Protein AF-A0A535FIW9-F1 (afdb_monomer)

Sequence (193 aa):
MNSTARFVIKSVAWIGVFMLIIVVFHIGGSTIALHVGQFSPLCGAFIGGFLALISAILPAQRKEATEPWLRNERLAWALIGFGVIMWGFGDCIWRYYMSIGQSPFPSLADIGYFSFPLLVFAGLLLQPPSGAGRKRLLILLDSLISMGSILAIAWYLLLGSLAQAPGEANLAKFLGLYYPITDTALLSCVMFL

Nearest PDB structures (foldseek):
  6bwm-assembly1_A  TM=3.534E-01  e=3.089E+00  Oryctolagus cuniculus
  4xto-assembly1_B  TM=2.925E-01  e=2.118E+00  Dokdonia eikasta
  6sii-assembly1_A-2  TM=2.172E-01  e=2.946E+00  Trypanosoma brucei
  4q25-assembly1_B  TM=3.335E-01  e=9.141E+00  Pseudomonas aeruginosa PAO1
  6rf0-assembly1_A  TM=2.708E-01  e=6.570E+00  Dokdonia eikasta

Solvent-accessible surface area (backbone atoms only — not comparable to full-atom values): 10102 Å² total; per-residue (Å²): 135,58,72,66,59,58,50,53,54,52,51,54,50,51,52,51,53,51,53,49,50,27,43,74,70,32,54,85,38,66,69,50,16,48,51,50,60,65,48,47,61,48,53,47,21,46,56,52,11,50,52,29,35,48,65,32,48,58,63,63,76,67,71,60,86,73,54,73,67,60,53,36,37,26,50,11,34,33,30,31,10,50,10,36,37,32,32,31,52,11,50,55,46,46,49,52,37,50,75,75,75,40,82,70,79,72,48,81,24,50,58,16,55,59,44,18,56,59,26,34,51,55,9,61,69,40,41,75,75,95,59,64,69,69,59,55,51,52,34,50,48,53,23,49,53,52,24,52,53,54,47,54,52,44,34,76,76,50,46,52,61,55,68,66,48,84,90,66,58,71,66,38,42,51,53,66,50,45,53,64,51,46,50,42,43,48,53,27,44,71,75,58,111

Radius of gyration: 19.43 Å; Cα contacts (8 Å, |Δi|>4): 172; chains: 1; bounding box: 57×37×51 Å

Foldseek 3Di:
DDPVVVVVVVVVVVVVVVLVCCLVVVVPHPVVNVVSVLCVLLVCLLVQLVVLLCVLVVVVVVPDPDDPLNPLLSQLSNLQSVLSVLLSVLSVQCVVCVVVVHRDPPDPSVRSVVSNLVSNVSSLVSHDDPDDVVLVVVLLVQLVVQLVVVLVVCCVPPLVCLCPPPPDDPNNNVSVSVNSSSVSSSVSSVVRD

Structure (mmCIF, N/CA/C/O backbone):
data_AF-A0A535FIW9-F1
#
_entry.id   AF-A0A535FIW9-F1
#
loop_
_atom_site.group_PDB
_atom_site.id
_atom_site.type_symbol
_atom_site.label_atom_id
_atom_site.label_alt_id
_atom_site.label_comp_id
_atom_site.label_asym_id
_atom_site.label_entity_id
_atom_site.label_seq_id
_atom_site.pdbx_PDB_ins_code
_atom_site.Cartn_x
_atom_site.Cartn_y
_atom_site.Cartn_z
_atom_site.occupancy
_atom_site.B_iso_or_equiv
_atom_site.auth_seq_id
_atom_site.auth_comp_id
_atom_site.auth_asym_id
_atom_site.auth_atom_id
_atom_site.pdbx_PDB_model_num
ATOM 1 N N . MET A 1 1 ? -26.234 5.172 8.831 1.00 58.03 1 MET A N 1
ATOM 2 C CA . MET A 1 1 ? -25.432 5.418 7.608 1.00 58.03 1 MET A CA 1
ATOM 3 C C . MET A 1 1 ? -26.315 6.086 6.558 1.00 58.03 1 MET A C 1
ATOM 5 O O . MET A 1 1 ? -27.348 5.518 6.211 1.00 58.03 1 MET A O 1
ATOM 9 N N . ASN A 1 2 ? -25.966 7.296 6.112 1.00 74.94 2 ASN A N 1
ATOM 10 C CA . ASN A 1 2 ? -26.814 8.099 5.218 1.00 74.94 2 ASN A CA 1
ATOM 11 C C . ASN A 1 2 ? -26.902 7.475 3.811 1.00 74.94 2 ASN A C 1
ATOM 13 O O . ASN A 1 2 ? -25.969 6.806 3.366 1.00 74.94 2 ASN A O 1
ATOM 17 N N . SER A 1 3 ? -28.020 7.694 3.106 1.00 78.62 3 SER A N 1
ATOM 18 C CA . SER A 1 3 ? -28.264 7.160 1.749 1.00 78.62 3 SER A CA 1
ATOM 19 C C . SER A 1 3 ? -27.145 7.524 0.760 1.00 78.62 3 SER A C 1
ATOM 21 O O . SER A 1 3 ? -26.684 6.684 -0.010 1.00 78.62 3 SER A O 1
ATOM 23 N N . THR A 1 4 ? -26.623 8.745 0.881 1.00 78.38 4 THR A N 1
ATOM 24 C CA . THR A 1 4 ? -25.513 9.282 0.086 1.00 78.38 4 THR A CA 1
ATOM 25 C C . THR A 1 4 ? -24.208 8.507 0.273 1.00 78.38 4 THR A C 1
ATOM 27 O O . THR A 1 4 ? -23.563 8.161 -0.709 1.00 78.38 4 THR A O 1
ATOM 30 N N . ALA A 1 5 ? -23.842 8.147 1.507 1.00 74.31 5 ALA A N 1
ATOM 31 C CA . ALA A 1 5 ? -22.615 7.394 1.780 1.00 74.31 5 ALA A CA 1
ATOM 32 C C . ALA A 1 5 ? -22.657 5.983 1.169 1.00 74.31 5 ALA A C 1
ATOM 34 O O . ALA A 1 5 ? -21.686 5.530 0.568 1.00 74.31 5 ALA A O 1
ATOM 35 N N . ARG A 1 6 ? -23.808 5.300 1.259 1.00 79.06 6 ARG A N 1
ATOM 36 C CA . ARG A 1 6 ? -23.999 3.985 0.622 1.00 79.06 6 ARG A CA 1
ATOM 37 C C . ARG A 1 6 ? -23.914 4.060 -0.896 1.00 79.06 6 ARG A C 1
ATOM 39 O O . ARG A 1 6 ? -23.371 3.148 -1.508 1.00 79.06 6 ARG A O 1
ATOM 46 N N . PHE A 1 7 ? -24.460 5.120 -1.485 1.00 83.75 7 PHE A N 1
ATOM 47 C CA . PHE A 1 7 ? -24.373 5.347 -2.921 1.00 83.75 7 PHE A CA 1
ATOM 48 C C . PHE A 1 7 ? -22.918 5.537 -3.362 1.00 83.75 7 PHE A C 1
ATOM 50 O O . PHE A 1 7 ? -22.465 4.820 -4.245 1.00 83.75 7 PHE A O 1
ATOM 57 N N . VAL A 1 8 ? -22.161 6.408 -2.683 1.00 81.88 8 VAL A N 1
ATOM 58 C CA . VAL A 1 8 ? -20.740 6.653 -2.987 1.00 81.88 8 VAL A CA 1
ATOM 59 C C . VAL A 1 8 ? -19.921 5.363 -2.914 1.00 81.88 8 VAL A C 1
ATOM 61 O O . VAL A 1 8 ? -19.216 5.042 -3.865 1.00 81.88 8 VAL A O 1
ATOM 64 N N . ILE A 1 9 ? -20.061 4.584 -1.835 1.00 81.38 9 ILE A N 1
ATOM 65 C CA . ILE A 1 9 ? -19.319 3.324 -1.664 1.00 81.38 9 ILE A CA 1
ATOM 66 C C . ILE A 1 9 ? -19.641 2.337 -2.792 1.00 81.38 9 ILE A C 1
ATOM 68 O O . ILE A 1 9 ? -18.733 1.757 -3.382 1.00 81.38 9 ILE A O 1
ATOM 72 N N . LYS A 1 10 ? -20.928 2.163 -3.124 1.00 84.50 10 LYS A N 1
ATOM 73 C CA . LYS A 1 10 ? -21.343 1.265 -4.209 1.00 84.50 10 LYS A CA 1
ATOM 74 C C . LYS A 1 10 ? -20.798 1.720 -5.559 1.00 84.50 10 LYS A C 1
ATOM 76 O O . LYS A 1 10 ? -20.330 0.883 -6.320 1.00 84.50 10 LYS A O 1
ATOM 81 N N . SER A 1 11 ? -20.832 3.018 -5.845 1.00 84.75 11 SER A N 1
ATOM 82 C CA . SER A 1 11 ? -20.306 3.568 -7.095 1.00 84.75 11 SER A CA 1
ATOM 83 C C . SER A 1 11 ? -18.799 3.348 -7.219 1.00 84.75 11 SER A C 1
ATOM 85 O O . SER A 1 11 ? -18.348 2.867 -8.253 1.00 84.75 11 SER A O 1
ATOM 87 N N . VAL A 1 12 ? -18.025 3.612 -6.159 1.00 83.81 12 VAL A N 1
ATOM 88 C CA . VAL A 1 12 ? -16.572 3.356 -6.145 1.00 83.81 12 VAL A CA 1
ATOM 89 C C . VAL A 1 12 ? -16.274 1.869 -6.357 1.00 83.81 12 VAL A C 1
ATOM 91 O O . VAL A 1 12 ? -15.419 1.529 -7.172 1.00 83.81 12 VAL A O 1
ATOM 94 N N . ALA A 1 13 ? -17.015 0.979 -5.691 1.00 84.62 13 ALA A N 1
ATOM 95 C CA . ALA A 1 13 ? -16.854 -0.463 -5.863 1.00 84.62 13 ALA A CA 1
ATOM 96 C C . ALA A 1 13 ? -17.148 -0.913 -7.306 1.00 84.62 13 ALA A C 1
ATOM 98 O O . ALA A 1 13 ? -16.361 -1.654 -7.890 1.00 84.62 13 ALA A O 1
ATOM 99 N N . TRP A 1 14 ? -18.238 -0.428 -7.910 1.00 88.12 14 TRP A N 1
ATOM 100 C CA . TRP A 1 14 ? -18.580 -0.743 -9.300 1.00 88.12 14 TRP A CA 1
ATOM 101 C C . TRP A 1 14 ? -17.545 -0.228 -10.299 1.00 88.12 14 TRP A C 1
ATOM 103 O O . TRP A 1 14 ? -17.212 -0.944 -11.241 1.00 88.12 14 TRP A O 1
ATOM 113 N N . ILE A 1 15 ? -16.998 0.972 -10.079 1.00 87.50 15 ILE A N 1
ATOM 114 C CA . ILE A 1 15 ? -15.908 1.515 -10.902 1.00 87.50 15 ILE A CA 1
ATOM 115 C C . ILE A 1 15 ? -14.676 0.608 -10.814 1.00 87.50 15 ILE A C 1
ATOM 117 O O . ILE A 1 15 ? -14.107 0.262 -11.846 1.00 87.50 15 ILE A O 1
ATOM 121 N N . GLY A 1 16 ? -14.304 0.165 -9.609 1.00 83.38 16 GLY A N 1
ATOM 122 C CA . GLY A 1 16 ? -13.182 -0.756 -9.413 1.00 83.38 16 GLY A CA 1
ATOM 123 C C . GLY A 1 16 ? -13.380 -2.098 -10.124 1.00 83.38 16 GLY A C 1
ATOM 124 O O . GLY A 1 16 ? -12.483 -2.563 -10.824 1.00 83.38 16 GLY A O 1
ATOM 125 N N . VAL A 1 17 ? -14.574 -2.692 -10.020 1.00 86.88 17 VAL A N 1
ATOM 126 C CA . VAL A 1 17 ? -14.920 -3.936 -10.735 1.00 86.88 17 VAL A CA 1
ATOM 127 C C . VAL A 1 17 ? -14.841 -3.739 -12.248 1.00 86.88 17 VAL A C 1
ATOM 129 O O . VAL A 1 17 ? -14.277 -4.574 -12.950 1.00 86.88 17 VAL A O 1
ATOM 132 N N . PHE A 1 18 ? -15.361 -2.626 -12.761 1.00 87.56 18 PHE A N 1
ATOM 133 C CA . PHE A 1 18 ? -15.317 -2.317 -14.186 1.00 87.56 18 PHE A CA 1
ATOM 134 C C . PHE A 1 18 ? -13.881 -2.134 -14.700 1.00 87.56 18 PHE A C 1
ATOM 136 O O . PHE A 1 18 ? -13.524 -2.692 -15.737 1.00 87.56 18 PHE A O 1
ATOM 143 N N . MET A 1 19 ? -13.032 -1.426 -13.950 1.00 85.75 19 MET A N 1
ATOM 144 C CA . MET A 1 19 ? -11.604 -1.296 -14.261 1.00 85.75 19 MET A CA 1
ATOM 145 C C . MET A 1 19 ? -10.904 -2.657 -14.282 1.00 85.75 19 MET A C 1
ATOM 147 O O . MET A 1 19 ? -10.139 -2.938 -15.202 1.00 85.75 19 MET A O 1
ATOM 151 N N . LEU A 1 20 ? -11.209 -3.530 -13.319 1.00 85.75 20 LEU A N 1
ATOM 152 C CA . LEU A 1 20 ? -10.651 -4.879 -13.263 1.00 85.75 20 LEU A CA 1
ATOM 153 C C . LEU A 1 20 ? -11.072 -5.719 -14.477 1.00 85.75 20 LEU A C 1
ATOM 155 O O . LEU A 1 20 ? -10.238 -6.399 -15.067 1.00 85.75 20 LEU A O 1
ATOM 159 N N . ILE A 1 21 ? -12.333 -5.618 -14.907 1.00 87.81 21 ILE A N 1
ATOM 160 C CA . ILE A 1 21 ? -12.831 -6.276 -16.124 1.00 87.81 21 ILE A CA 1
ATOM 161 C C . ILE A 1 21 ? -12.074 -5.776 -17.364 1.00 87.81 21 ILE A C 1
ATOM 163 O O . ILE A 1 21 ? -11.652 -6.593 -18.183 1.00 87.81 21 ILE A O 1
ATOM 167 N N . ILE A 1 22 ? -11.851 -4.464 -17.497 1.00 85.50 22 ILE A N 1
ATOM 168 C CA . ILE A 1 22 ? -11.083 -3.900 -18.619 1.00 85.50 22 ILE A CA 1
ATOM 169 C C . ILE A 1 22 ? -9.664 -4.475 -18.659 1.00 85.50 22 ILE A C 1
ATOM 171 O O . ILE A 1 22 ? -9.211 -4.893 -19.725 1.00 85.50 22 ILE A O 1
ATOM 175 N N . VAL A 1 23 ? -8.982 -4.519 -17.511 1.00 84.69 23 VAL A N 1
ATOM 176 C CA . VAL A 1 23 ? -7.597 -5.005 -17.413 1.00 84.69 23 VAL A CA 1
ATOM 177 C C . VAL A 1 23 ? -7.509 -6.503 -17.713 1.00 84.69 23 VAL A C 1
ATOM 179 O O . VAL A 1 23 ? -6.655 -6.915 -18.492 1.00 84.69 23 VAL A O 1
ATOM 182 N N . VAL A 1 24 ? -8.403 -7.323 -17.151 1.00 87.06 24 VAL A N 1
ATOM 183 C CA . VAL A 1 24 ? -8.377 -8.787 -17.328 1.00 87.06 24 VAL A CA 1
ATOM 184 C C . VAL A 1 24 ? -8.716 -9.179 -18.765 1.00 87.06 24 VAL A C 1
ATOM 186 O O . VAL A 1 24 ? -7.976 -9.928 -19.402 1.00 87.06 24 VAL A O 1
ATOM 189 N N . PHE A 1 25 ? -9.810 -8.647 -19.308 1.00 88.81 25 PHE A N 1
ATOM 190 C CA . PHE A 1 25 ? -10.300 -9.029 -20.635 1.00 88.81 25 PHE A CA 1
ATOM 191 C C . PHE A 1 25 ? -9.695 -8.197 -21.772 1.00 88.81 25 PHE A C 1
ATOM 193 O O . PHE A 1 25 ? -10.059 -8.397 -22.928 1.00 88.81 25 PHE A O 1
ATOM 200 N N . HIS A 1 26 ? -8.773 -7.278 -21.461 1.00 83.50 26 HIS A N 1
ATOM 201 C CA . HIS A 1 26 ? -8.121 -6.388 -22.426 1.00 83.50 26 HIS A CA 1
ATOM 202 C C . HIS A 1 26 ? -9.125 -5.630 -23.313 1.00 83.50 26 HIS A C 1
ATOM 204 O O . HIS A 1 26 ? -8.923 -5.438 -24.517 1.00 83.50 26 HIS A O 1
ATOM 210 N N . ILE A 1 27 ? -10.244 -5.209 -22.714 1.00 79.31 27 ILE A N 1
ATOM 211 C CA . ILE A 1 27 ? -11.344 -4.554 -23.429 1.00 79.31 27 ILE A CA 1
ATOM 212 C C . ILE A 1 27 ? -10.858 -3.194 -23.935 1.00 79.31 27 ILE A C 1
ATOM 214 O O . ILE A 1 27 ? -10.423 -2.353 -23.154 1.00 79.31 27 ILE A O 1
ATOM 218 N N . GLY A 1 28 ? -10.941 -2.973 -25.249 1.00 79.06 28 GLY A N 1
ATOM 219 C CA . GLY A 1 28 ? -10.413 -1.763 -25.891 1.00 79.06 28 GLY A CA 1
ATOM 220 C C . GLY A 1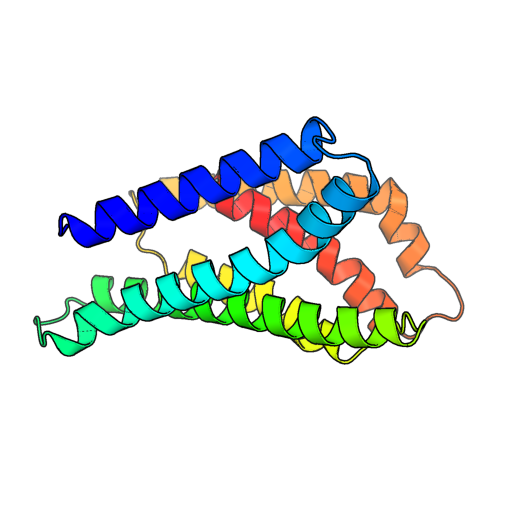 28 ? -8.946 -1.862 -26.332 1.00 79.06 28 GLY A C 1
ATOM 221 O O . GLY A 1 28 ? -8.385 -0.875 -26.796 1.00 79.06 28 GLY A O 1
ATOM 222 N N . GLY A 1 29 ? -8.333 -3.046 -26.241 1.00 86.56 29 GLY A N 1
ATOM 223 C CA . GLY A 1 29 ? -6.962 -3.299 -26.680 1.00 86.56 29 GLY A CA 1
ATOM 224 C C . GLY A 1 29 ? -5.934 -3.210 -25.550 1.00 86.56 29 GLY A C 1
ATOM 225 O O . GLY A 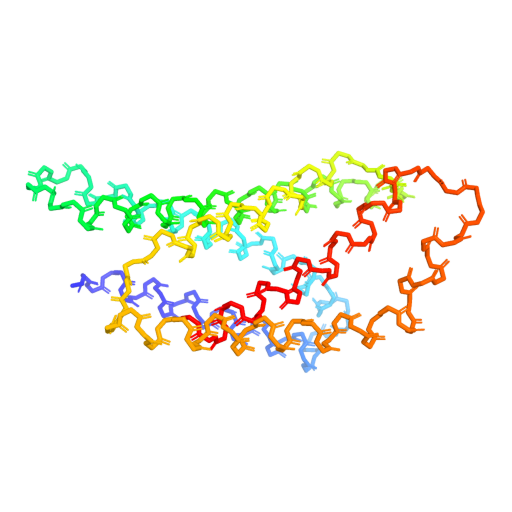1 29 ? -6.196 -2.691 -24.463 1.00 86.56 29 GLY A O 1
ATOM 226 N N . SER A 1 30 ? -4.733 -3.730 -25.813 1.00 83.75 30 SER A N 1
ATOM 227 C CA . SER A 1 30 ? -3.662 -3.843 -24.813 1.00 83.75 30 SER A CA 1
ATOM 228 C C . SER A 1 30 ? -3.185 -2.492 -24.287 1.00 83.75 30 SER A C 1
ATOM 230 O O . SER A 1 30 ? -2.885 -2.370 -23.106 1.00 83.75 30 SER A O 1
ATOM 232 N N . THR A 1 31 ? -3.170 -1.453 -25.120 1.00 84.38 31 THR A N 1
ATOM 233 C CA . THR A 1 31 ? -2.760 -0.106 -24.708 1.00 84.38 31 THR A CA 1
ATOM 234 C C . THR A 1 31 ? -3.703 0.479 -23.662 1.00 84.38 31 THR A C 1
ATOM 236 O O . THR A 1 31 ? -3.233 0.986 -22.646 1.00 84.38 31 THR A O 1
ATOM 239 N N . ILE A 1 32 ? -5.018 0.369 -23.860 1.00 83.25 32 ILE A N 1
ATOM 240 C CA . ILE A 1 32 ? -6.018 0.876 -22.911 1.00 83.25 32 ILE A CA 1
ATOM 241 C C . ILE A 1 32 ? -5.961 0.079 -21.607 1.00 83.25 32 ILE A C 1
ATOM 243 O O . ILE A 1 32 ? -5.906 0.676 -20.534 1.00 83.25 32 ILE A O 1
ATOM 247 N N . ALA A 1 33 ? -5.893 -1.251 -21.690 1.00 83.94 33 ALA A N 1
ATOM 248 C CA . ALA A 1 33 ? -5.772 -2.112 -20.517 1.00 83.94 33 ALA A CA 1
ATOM 249 C C . ALA A 1 33 ? -4.516 -1.792 -19.688 1.00 83.94 33 ALA A C 1
ATOM 251 O O . ALA A 1 33 ? -4.594 -1.704 -18.463 1.00 83.94 33 ALA A O 1
ATOM 252 N N . LEU A 1 34 ? -3.382 -1.530 -20.348 1.00 83.81 34 LEU A N 1
ATOM 253 C CA . LEU A 1 34 ? -2.140 -1.127 -19.687 1.00 83.81 34 LEU A CA 1
ATOM 254 C C . LEU A 1 34 ? -2.267 0.235 -19.003 1.00 83.81 34 LEU A C 1
ATOM 256 O O . LEU A 1 34 ? -1.887 0.359 -17.842 1.00 83.81 34 LEU A O 1
ATOM 260 N N . HIS A 1 35 ? -2.836 1.242 -19.671 1.00 84.25 35 HIS A N 1
ATOM 261 C CA . HIS A 1 35 ? -3.022 2.560 -19.057 1.00 84.25 35 HIS A CA 1
ATOM 262 C C . HIS A 1 35 ? -3.973 2.478 -17.856 1.00 84.25 35 HIS A C 1
ATOM 264 O O . HIS A 1 35 ? -3.663 3.000 -16.787 1.00 84.25 35 HIS A O 1
ATOM 270 N N . VAL A 1 36 ? -5.101 1.774 -17.985 1.00 84.88 36 VAL A N 1
ATOM 271 C CA . VAL A 1 36 ? -6.039 1.578 -16.870 1.00 84.88 36 VAL A CA 1
ATOM 272 C C . VAL A 1 36 ? -5.357 0.840 -15.718 1.00 84.88 36 VAL A C 1
ATOM 274 O O . VAL A 1 36 ? -5.441 1.297 -14.581 1.00 84.88 36 VAL A O 1
ATOM 277 N N . GLY A 1 37 ? -4.619 -0.235 -16.000 1.00 83.06 37 GLY A N 1
ATOM 278 C CA . GLY A 1 37 ? -3.874 -0.985 -14.988 1.00 83.06 37 GLY A CA 1
ATOM 279 C C . GLY A 1 37 ? -2.805 -0.148 -14.285 1.00 83.06 37 GLY A C 1
ATOM 280 O O . GLY A 1 37 ? -2.632 -0.264 -13.077 1.00 83.06 37 GLY A O 1
ATOM 281 N N . GLN A 1 38 ? -2.136 0.748 -15.011 1.00 85.00 38 GLN A N 1
ATOM 282 C CA . GLN A 1 38 ? -1.116 1.624 -14.445 1.00 85.00 38 GLN A CA 1
ATOM 283 C C . GLN A 1 38 ? -1.710 2.748 -13.593 1.00 85.00 38 GLN A C 1
ATOM 285 O O . GLN A 1 38 ? -1.142 3.074 -12.559 1.00 85.00 38 GLN A O 1
ATOM 290 N N . PHE A 1 39 ? -2.792 3.411 -14.015 1.00 86.94 39 PHE A N 1
ATOM 291 C CA . PHE A 1 39 ? -3.338 4.587 -13.310 1.00 86.94 39 PHE A CA 1
ATOM 292 C C . PHE A 1 39 ? -4.396 4.242 -12.251 1.00 86.94 39 PHE A C 1
ATOM 294 O O . PHE A 1 39 ? -4.584 5.012 -11.309 1.00 86.94 39 PHE A O 1
ATOM 301 N N . SER A 1 40 ? -5.059 3.087 -12.358 1.00 86.56 40 SER A N 1
ATOM 302 C CA . SER A 1 40 ? -6.089 2.657 -11.402 1.00 86.56 40 SER A CA 1
ATOM 303 C C . SER A 1 40 ? -5.588 2.608 -9.948 1.00 86.56 40 SER A C 1
ATOM 305 O O . SER A 1 40 ? -6.266 3.172 -9.085 1.00 86.56 40 SER A O 1
ATOM 307 N N . PRO A 1 41 ? -4.410 2.023 -9.635 1.00 88.25 41 PRO A N 1
ATOM 308 C CA . PRO A 1 41 ? -3.886 2.001 -8.268 1.00 88.25 41 PRO A CA 1
ATOM 309 C C . PRO A 1 41 ? -3.687 3.401 -7.677 1.00 88.25 41 PRO A C 1
ATOM 311 O O . PRO A 1 41 ? -4.065 3.642 -6.533 1.00 88.25 41 PRO A O 1
ATOM 314 N N . LEU A 1 42 ? -3.177 4.347 -8.473 1.00 90.88 42 LEU A N 1
ATOM 315 C CA . LEU A 1 42 ? -2.952 5.731 -8.055 1.00 90.88 42 LEU A CA 1
ATOM 316 C C . LEU A 1 42 ? -4.267 6.434 -7.694 1.00 90.88 42 LEU A C 1
ATOM 318 O O . LEU A 1 42 ? -4.392 7.040 -6.628 1.00 90.88 42 LEU A O 1
ATOM 322 N N . CYS A 1 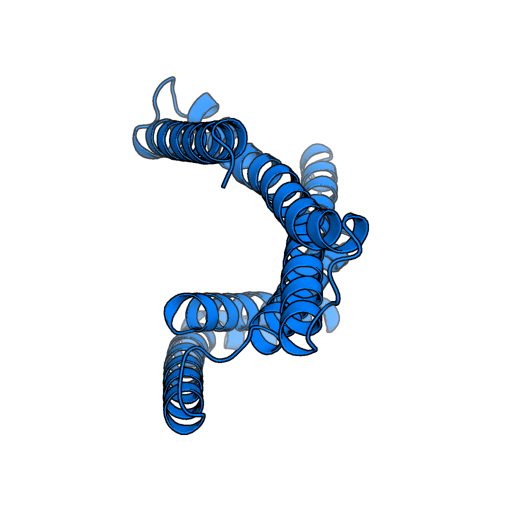43 ? -5.273 6.326 -8.566 1.00 89.00 43 CYS A N 1
ATOM 323 C CA . CYS A 1 43 ? -6.599 6.879 -8.301 1.00 89.00 43 CYS A CA 1
ATOM 324 C C . CYS A 1 43 ? -7.227 6.236 -7.058 1.00 89.00 43 CYS A C 1
ATOM 326 O O . CYS A 1 43 ? -7.771 6.942 -6.207 1.00 89.00 43 CYS A O 1
ATOM 328 N N . GLY A 1 44 ? -7.115 4.912 -6.929 1.00 87.69 44 GLY A N 1
ATOM 329 C CA . GLY A 1 44 ? -7.594 4.164 -5.770 1.00 87.69 44 GLY A CA 1
ATOM 330 C C . GLY A 1 44 ? -6.935 4.613 -4.467 1.00 87.69 44 GLY A C 1
ATOM 331 O O . GLY A 1 44 ? -7.633 4.789 -3.470 1.00 87.69 44 GLY A O 1
ATOM 332 N N . ALA A 1 45 ? -5.627 4.876 -4.486 1.00 90.56 45 ALA A N 1
ATOM 333 C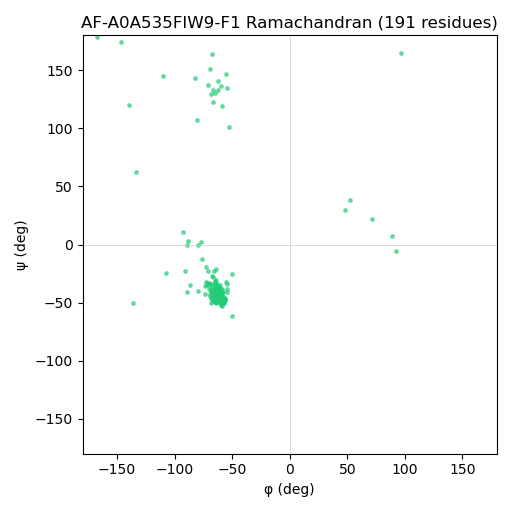 CA . ALA A 1 45 ? -4.883 5.331 -3.321 1.00 90.56 45 ALA A CA 1
ATOM 334 C C . ALA A 1 45 ? -5.383 6.690 -2.814 1.00 90.56 45 ALA A C 1
ATOM 336 O O . ALA A 1 45 ? -5.716 6.828 -1.637 1.00 90.56 45 ALA A O 1
ATOM 337 N N . PHE A 1 46 ? -5.528 7.686 -3.692 1.00 92.75 46 PHE A N 1
ATOM 338 C CA . PHE A 1 46 ? -6.036 8.990 -3.264 1.00 92.75 46 PHE A CA 1
ATOM 339 C C . PHE A 1 46 ? -7.498 8.919 -2.823 1.00 92.75 46 PHE A C 1
ATOM 341 O O . PHE A 1 46 ? -7.821 9.380 -1.731 1.00 92.75 46 PHE A O 1
ATOM 348 N N . ILE A 1 47 ? -8.383 8.306 -3.616 1.00 90.12 47 ILE A N 1
ATOM 349 C CA . ILE A 1 47 ? -9.810 8.206 -3.271 1.00 90.12 47 ILE A CA 1
ATOM 350 C C . ILE A 1 47 ? -9.978 7.453 -1.944 1.00 90.12 47 ILE A C 1
ATOM 352 O O . ILE A 1 47 ? -10.633 7.954 -1.031 1.00 90.12 47 ILE A O 1
ATOM 356 N N . GLY A 1 48 ? -9.367 6.274 -1.811 1.00 87.69 48 GLY A N 1
ATOM 357 C CA . GLY A 1 48 ? -9.448 5.447 -0.608 1.00 87.69 48 GLY A CA 1
ATOM 358 C C . GLY A 1 48 ? -8.818 6.119 0.610 1.00 87.69 48 GLY A C 1
ATOM 359 O O . GLY A 1 48 ? -9.433 6.162 1.675 1.00 87.69 48 GLY A O 1
ATOM 360 N N . GLY A 1 49 ? -7.634 6.710 0.446 1.00 89.81 49 GLY A N 1
ATOM 361 C CA . GLY A 1 49 ? -6.928 7.413 1.512 1.00 89.81 49 GLY A CA 1
ATOM 362 C C . GLY A 1 49 ? -7.684 8.642 2.020 1.00 89.81 49 GLY A C 1
ATOM 363 O O . GLY A 1 49 ? -7.843 8.809 3.230 1.00 89.81 49 GLY A O 1
ATOM 364 N N . PHE A 1 50 ? -8.243 9.462 1.122 1.00 90.31 50 PHE A N 1
ATOM 365 C CA . PHE A 1 50 ? -9.084 10.595 1.519 1.00 90.31 50 PHE A CA 1
ATOM 366 C C . PHE A 1 50 ? -10.381 10.140 2.184 1.00 90.31 50 PHE A C 1
ATOM 368 O O . PHE A 1 50 ? -10.771 10.724 3.192 1.00 90.31 50 PHE A O 1
ATOM 375 N N . LEU A 1 51 ? -11.037 9.088 1.683 1.00 88.12 51 LEU A N 1
ATOM 376 C CA . LEU A 1 51 ? -12.233 8.536 2.326 1.00 88.12 51 LEU A CA 1
ATOM 377 C C . LEU A 1 51 ? -11.938 8.035 3.747 1.00 88.12 51 LEU A C 1
ATOM 379 O O . LEU A 1 51 ? -12.739 8.295 4.646 1.00 88.12 51 LEU A O 1
ATOM 383 N N . ALA A 1 52 ? -10.794 7.380 3.964 1.00 88.06 52 ALA A N 1
ATOM 384 C CA . ALA A 1 52 ? -10.352 6.926 5.283 1.00 88.06 52 ALA A CA 1
ATOM 385 C C . ALA A 1 52 ? -10.022 8.095 6.233 1.00 88.06 52 ALA A C 1
ATOM 387 O O . ALA A 1 52 ? -10.382 8.069 7.409 1.00 88.06 52 ALA A O 1
ATOM 388 N N . LEU A 1 53 ? -9.404 9.170 5.733 1.00 88.38 53 LEU A N 1
ATOM 389 C CA . LEU A 1 53 ? -9.182 10.381 6.532 1.00 88.38 53 LEU A CA 1
ATOM 390 C C . LEU A 1 53 ? -10.498 11.089 6.879 1.00 88.38 53 LEU A C 1
ATOM 392 O O . LEU A 1 53 ? -10.711 11.494 8.021 1.00 88.38 53 LEU A O 1
ATOM 396 N N . ILE A 1 54 ? -11.407 11.218 5.913 1.00 85.38 54 ILE A N 1
ATOM 397 C CA . ILE A 1 54 ? -12.719 11.839 6.114 1.00 85.38 54 ILE A CA 1
ATOM 398 C C . ILE A 1 54 ? -13.532 11.034 7.137 1.00 85.38 54 ILE A C 1
ATOM 400 O O . ILE A 1 54 ? -14.138 11.627 8.033 1.00 85.38 54 ILE A O 1
ATOM 404 N N . SER A 1 55 ? -13.522 9.699 7.058 1.00 81.75 55 SER A N 1
ATOM 405 C CA . SER A 1 55 ? -14.222 8.845 8.025 1.00 81.75 55 SER A CA 1
ATOM 406 C C . SER A 1 55 ? -13.638 8.956 9.437 1.00 81.75 55 SER A C 1
ATOM 408 O O . SER A 1 55 ? -14.401 8.921 10.403 1.00 81.75 55 SER A O 1
ATOM 410 N N . ALA A 1 56 ? -12.328 9.178 9.570 1.00 83.06 56 ALA A N 1
ATOM 411 C CA . ALA A 1 56 ? -11.678 9.419 10.856 1.00 83.06 56 ALA A CA 1
ATOM 412 C C . ALA A 1 56 ? -12.008 10.805 11.457 1.00 83.06 56 ALA A C 1
ATOM 414 O O . ALA A 1 56 ? -12.141 10.932 12.678 1.00 83.06 56 ALA A O 1
ATOM 415 N N . ILE A 1 57 ? -12.168 11.844 10.624 1.00 77.81 57 ILE A N 1
ATOM 416 C CA . ILE A 1 57 ? -12.336 13.246 11.060 1.00 77.81 57 ILE A CA 1
ATOM 417 C C . ILE A 1 57 ? -13.808 13.630 11.300 1.00 77.81 57 ILE A C 1
ATOM 419 O O . ILE A 1 57 ? -14.108 14.323 12.276 1.00 77.81 57 ILE A O 1
ATOM 423 N N . LEU A 1 58 ? -14.746 13.192 10.450 1.00 72.81 58 LEU A N 1
ATOM 424 C CA . LEU A 1 58 ? -16.164 13.589 10.530 1.00 72.81 58 LEU A CA 1
ATOM 425 C C . LEU A 1 58 ? -16.821 13.335 11.906 1.00 72.81 58 LEU A C 1
ATOM 427 O O . LEU A 1 58 ? -17.557 14.207 12.378 1.00 72.81 58 LEU A O 1
ATOM 431 N N . PRO A 1 59 ? -16.570 12.203 12.594 1.00 65.25 59 PRO A N 1
ATOM 432 C CA . PRO A 1 59 ? -17.137 11.947 13.918 1.00 65.25 59 PRO A CA 1
ATOM 433 C C . PRO A 1 59 ? -16.532 12.834 15.020 1.00 65.25 59 PRO A C 1
ATOM 435 O O . PRO A 1 59 ? -17.170 13.056 16.048 1.00 65.25 59 PRO A O 1
ATOM 438 N N . ALA A 1 60 ? -15.316 13.365 14.831 1.00 61.59 60 ALA A N 1
ATOM 439 C CA . ALA A 1 60 ? -14.663 14.252 15.798 1.00 61.59 60 ALA A CA 1
ATOM 440 C C . ALA A 1 60 ? -15.297 15.649 15.830 1.00 61.59 60 ALA A C 1
ATOM 442 O O . ALA A 1 60 ? -15.396 16.266 16.889 1.00 61.59 60 ALA A O 1
ATOM 443 N N . GLN A 1 61 ? -15.797 16.122 14.687 1.00 61.75 61 GLN A N 1
ATOM 444 C CA . GLN A 1 61 ? -16.453 17.427 14.586 1.00 61.75 61 GLN A CA 1
ATOM 445 C C . GLN A 1 61 ? -17.846 17.458 15.231 1.00 61.75 61 GLN A C 1
ATOM 447 O O . GLN A 1 61 ? -18.337 18.532 15.571 1.00 61.75 61 GLN A O 1
ATOM 452 N N . ARG A 1 62 ? -18.476 16.295 15.450 1.00 62.62 62 ARG A N 1
ATOM 453 C CA . ARG A 1 62 ? -19.822 16.204 16.040 1.00 62.62 62 ARG A CA 1
ATOM 454 C C . ARG A 1 62 ? -19.868 16.339 17.566 1.00 62.62 62 ARG A C 1
ATOM 456 O O . ARG A 1 62 ? -20.964 16.324 18.111 1.00 62.62 62 ARG A O 1
ATOM 463 N N . LYS A 1 63 ? -18.724 16.511 18.252 1.00 55.75 63 LYS A N 1
ATOM 464 C CA . LYS A 1 63 ? -18.633 16.635 19.727 1.00 55.75 63 LYS A CA 1
ATOM 465 C C . LYS A 1 63 ? -19.425 15.554 20.493 1.00 55.75 63 LYS A C 1
ATOM 467 O O . LYS A 1 63 ? -19.885 15.796 21.604 1.00 55.75 63 LYS A O 1
ATOM 472 N N . GLU A 1 64 ? -19.584 14.361 19.926 1.00 58.75 64 GLU A N 1
ATOM 473 C CA . GLU A 1 64 ? -20.073 13.216 20.694 1.00 58.75 64 GLU A CA 1
ATOM 474 C C . GLU A 1 64 ? -18.985 12.850 21.706 1.00 58.75 64 GLU A C 1
ATOM 476 O O . GLU A 1 64 ? -17.812 12.763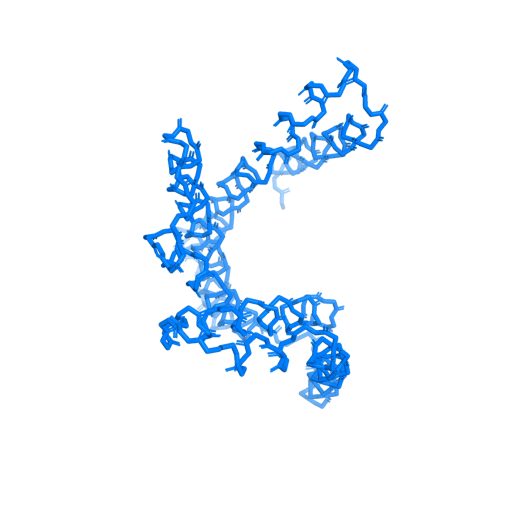 21.337 1.00 58.75 64 GLU A O 1
ATOM 481 N N . ALA A 1 65 ? -19.355 12.716 22.982 1.00 51.84 65 ALA A N 1
ATOM 482 C CA . ALA A 1 65 ? -18.448 12.338 24.059 1.00 51.84 65 ALA A CA 1
ATOM 483 C C . ALA A 1 65 ? -17.721 11.044 23.668 1.00 51.84 65 ALA A C 1
ATOM 485 O O . ALA A 1 65 ? -18.304 9.962 23.659 1.00 51.84 65 ALA A O 1
ATOM 486 N N . THR A 1 66 ? -16.471 11.180 23.221 1.00 57.03 66 THR A N 1
ATOM 487 C CA . THR A 1 66 ? -15.779 10.067 22.579 1.00 57.03 66 THR A CA 1
ATOM 488 C C . THR A 1 66 ? -15.224 9.133 23.632 1.00 57.03 66 THR A C 1
ATOM 490 O O . THR A 1 66 ? -14.231 9.441 24.289 1.00 57.03 66 THR A O 1
ATOM 493 N N . GLU A 1 67 ? -15.852 7.978 23.756 1.00 64.69 67 GLU A N 1
ATOM 494 C CA . GLU A 1 67 ? -15.320 6.866 24.523 1.00 64.69 67 GLU A CA 1
ATOM 495 C C . GLU A 1 67 ? -13.899 6.484 24.044 1.00 64.69 67 GLU A C 1
ATOM 497 O O . GLU A 1 67 ? -13.596 6.603 22.848 1.00 64.69 67 GLU A O 1
ATOM 502 N N . PRO A 1 68 ? -12.995 6.019 24.928 1.00 62.56 68 PRO A N 1
ATOM 503 C CA . PRO A 1 68 ? -11.587 5.790 24.588 1.00 62.56 68 PRO A CA 1
ATOM 504 C C . PRO A 1 68 ? -11.353 4.854 23.390 1.00 62.56 68 PRO A C 1
ATOM 506 O O . PRO A 1 68 ? -10.400 5.055 22.635 1.00 62.56 68 PRO A O 1
ATOM 509 N N . TRP A 1 69 ? -12.222 3.858 23.176 1.00 61.31 69 TRP A N 1
ATOM 510 C CA . TRP A 1 69 ? -12.098 2.909 22.060 1.00 61.31 69 TRP A CA 1
ATOM 511 C C . TRP A 1 69 ? -12.339 3.565 20.693 1.00 61.31 69 TRP A C 1
ATOM 513 O O . TRP A 1 69 ? -11.612 3.285 19.742 1.00 61.31 69 TRP A O 1
ATOM 523 N N . LEU A 1 70 ? -13.273 4.518 20.613 1.00 71.94 70 LEU A N 1
ATOM 524 C CA . LEU A 1 70 ? -13.552 5.297 19.402 1.00 71.94 70 LEU A CA 1
ATOM 525 C C . LEU A 1 70 ? -12.380 6.223 19.039 1.00 71.94 70 LEU A C 1
ATOM 527 O O . LEU A 1 70 ? -12.191 6.549 17.869 1.00 71.94 70 LEU A O 1
ATOM 531 N N . ARG A 1 71 ? -11.569 6.655 20.017 1.00 75.75 71 ARG A N 1
ATOM 532 C CA . ARG A 1 71 ? -10.363 7.460 19.753 1.00 75.75 71 ARG A CA 1
ATOM 533 C C . ARG A 1 71 ? -9.279 6.640 19.055 1.00 75.75 71 ARG A C 1
ATOM 535 O O . ARG A 1 71 ? -8.681 7.130 18.100 1.00 75.75 71 ARG A O 1
ATOM 542 N N . ASN A 1 72 ? -9.040 5.415 19.519 1.00 80.31 72 ASN A N 1
ATOM 543 C CA . ASN A 1 72 ? -8.043 4.529 18.916 1.00 80.31 72 ASN A CA 1
ATOM 544 C C . ASN A 1 72 ? -8.460 4.102 17.508 1.00 80.31 72 ASN A C 1
ATOM 546 O O . ASN A 1 72 ? -7.635 4.128 16.606 1.00 80.31 72 ASN A O 1
ATOM 550 N N . GLU A 1 73 ? -9.746 3.820 17.299 1.00 83.75 73 GLU A N 1
ATOM 551 C CA . GLU A 1 73 ? -10.289 3.496 15.977 1.00 83.75 73 GLU A CA 1
ATOM 552 C C . GLU A 1 73 ? -10.149 4.665 14.985 1.00 83.75 73 GLU A C 1
ATOM 554 O O . GLU A 1 73 ? -9.773 4.475 13.831 1.00 83.75 73 GLU A O 1
ATOM 559 N N . ARG A 1 74 ? -10.363 5.911 15.427 1.00 84.88 74 ARG A N 1
ATOM 560 C CA . ARG A 1 74 ? -10.124 7.096 14.581 1.00 84.88 74 ARG A CA 1
ATOM 561 C C . ARG A 1 74 ? -8.653 7.251 14.208 1.00 84.88 74 ARG A C 1
ATOM 563 O O . ARG A 1 74 ? -8.349 7.518 13.050 1.00 84.88 74 ARG A O 1
ATOM 570 N N . LEU A 1 75 ? -7.749 7.091 15.177 1.00 87.62 75 LEU A N 1
ATOM 571 C CA . LEU A 1 75 ? -6.308 7.129 14.917 1.00 87.62 75 LEU A CA 1
ATOM 572 C C . LEU A 1 75 ? -5.888 5.996 13.975 1.00 87.62 75 LEU A C 1
ATOM 574 O O . LEU A 1 75 ? -5.084 6.233 13.080 1.00 87.62 75 LEU A O 1
ATOM 578 N N . ALA A 1 76 ? -6.476 4.808 14.123 1.00 90.19 76 ALA A N 1
ATOM 579 C CA . ALA A 1 76 ? -6.234 3.673 13.246 1.00 90.19 76 ALA A CA 1
ATOM 580 C C . ALA A 1 76 ? -6.581 3.994 11.787 1.00 90.19 76 ALA A C 1
ATOM 582 O O . ALA A 1 76 ? -5.725 3.889 10.908 1.00 90.19 76 ALA A O 1
ATOM 583 N N . TRP A 1 77 ? -7.801 4.477 11.532 1.00 91.19 77 TRP A N 1
ATOM 584 C CA . TRP A 1 77 ? -8.231 4.868 10.187 1.00 91.19 77 TRP A CA 1
ATOM 585 C C . TRP A 1 77 ? -7.448 6.058 9.626 1.00 91.19 77 TRP A C 1
ATOM 587 O O . TRP A 1 77 ? -7.161 6.086 8.429 1.00 91.19 77 TRP A O 1
ATOM 597 N N . ALA A 1 78 ? -7.050 7.011 10.475 1.00 92.31 78 ALA A N 1
ATOM 598 C CA . ALA A 1 78 ? -6.219 8.133 10.057 1.00 92.31 78 ALA A CA 1
ATOM 599 C C . ALA A 1 78 ? -4.820 7.680 9.609 1.00 92.31 78 ALA A C 1
ATOM 601 O O . ALA A 1 78 ? -4.341 8.127 8.568 1.0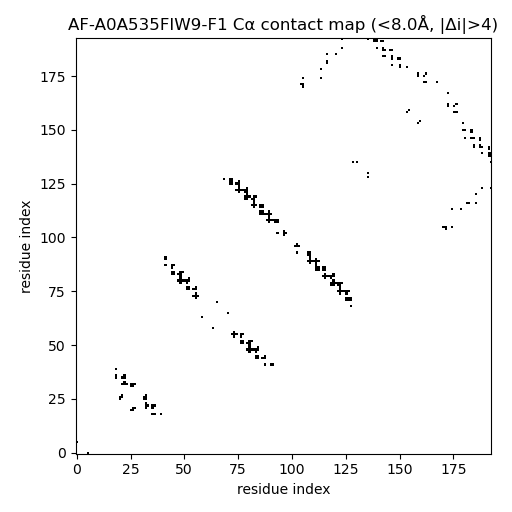0 92.31 78 ALA A O 1
ATOM 602 N N . LEU A 1 79 ? -4.186 6.770 10.357 1.00 94.00 79 LEU A N 1
ATOM 603 C CA . LEU A 1 79 ? -2.884 6.202 10.004 1.00 94.00 79 LEU A CA 1
ATOM 604 C C . LEU A 1 79 ? -2.958 5.387 8.711 1.00 94.00 79 LEU A C 1
ATOM 606 O O . LEU A 1 79 ? -2.122 5.584 7.833 1.00 94.00 79 LEU A O 1
ATOM 610 N N . ILE A 1 80 ? -3.987 4.548 8.548 1.00 93.31 80 ILE A N 1
ATOM 611 C CA . ILE A 1 80 ? -4.206 3.793 7.304 1.00 93.31 80 ILE A CA 1
ATOM 612 C C . ILE A 1 80 ? -4.387 4.757 6.125 1.00 93.31 80 ILE A C 1
ATOM 614 O O . ILE A 1 80 ? -3.701 4.623 5.114 1.00 93.31 80 ILE A O 1
ATOM 618 N N . GLY A 1 81 ? -5.259 5.762 6.258 1.00 94.00 81 GLY A N 1
ATOM 619 C CA . GLY A 1 81 ? -5.508 6.744 5.200 1.00 94.00 81 GLY A CA 1
ATOM 620 C C . GLY A 1 81 ? -4.258 7.536 4.816 1.00 94.00 81 GLY A C 1
ATOM 621 O O . GLY A 1 81 ? -3.970 7.702 3.631 1.00 94.00 81 GLY A O 1
ATOM 622 N N . PHE A 1 82 ? -3.476 7.970 5.808 1.00 94.94 82 PHE A N 1
ATOM 623 C CA . PHE A 1 82 ? -2.215 8.672 5.579 1.00 94.94 82 PHE A CA 1
ATOM 624 C C . PHE A 1 82 ? -1.165 7.773 4.917 1.00 94.94 82 PHE A C 1
ATOM 626 O O . PHE A 1 82 ? -0.491 8.213 3.989 1.00 94.94 82 PHE A O 1
ATOM 633 N N . GLY A 1 83 ? -1.074 6.504 5.328 1.00 94.44 83 GLY A N 1
ATOM 634 C CA . GLY A 1 83 ? -0.203 5.513 4.698 1.00 94.44 83 GLY A CA 1
ATOM 635 C C . GLY A 1 83 ? -0.515 5.347 3.217 1.00 94.44 83 GLY A C 1
ATOM 636 O O . GLY A 1 83 ? 0.380 5.454 2.381 1.00 94.44 83 GLY A O 1
ATOM 637 N N . VAL A 1 84 ? -1.791 5.150 2.878 1.00 94.75 84 VAL A N 1
ATOM 638 C CA . VAL A 1 84 ? -2.240 4.984 1.486 1.00 94.75 84 VAL A CA 1
ATOM 639 C C . VAL A 1 84 ? -1.958 6.242 0.649 1.00 94.75 84 VAL A C 1
ATOM 641 O O . VAL A 1 84 ? -1.535 6.139 -0.500 1.00 94.75 84 VAL A O 1
ATOM 644 N N . ILE A 1 85 ? -2.130 7.440 1.215 1.00 95.62 85 ILE A N 1
ATOM 645 C CA . ILE A 1 85 ? -1.791 8.698 0.527 1.00 95.62 85 ILE A CA 1
ATOM 646 C C . ILE A 1 85 ? -0.280 8.825 0.306 1.00 95.62 85 ILE A C 1
ATOM 648 O O . ILE A 1 85 ? 0.139 9.236 -0.774 1.00 95.62 85 ILE A O 1
ATOM 652 N N . MET A 1 86 ? 0.539 8.451 1.293 1.00 95.06 86 MET A N 1
ATOM 653 C CA . MET A 1 86 ? 1.999 8.440 1.151 1.00 95.06 86 MET A CA 1
ATOM 654 C C . MET A 1 86 ? 2.455 7.483 0.052 1.00 95.06 86 MET A C 1
ATOM 656 O O . MET A 1 86 ? 3.316 7.852 -0.747 1.00 95.06 86 MET A O 1
ATOM 660 N N . TRP A 1 87 ? 1.826 6.310 -0.054 1.00 95.62 87 TRP A N 1
ATOM 661 C CA . TRP A 1 87 ? 2.038 5.409 -1.184 1.00 95.62 87 TRP A CA 1
ATOM 662 C C . TRP A 1 87 ? 1.709 6.090 -2.521 1.00 95.62 87 TRP A C 1
ATOM 664 O O . TRP A 1 87 ? 2.524 6.060 -3.439 1.00 95.62 87 TRP A O 1
ATOM 674 N N . GLY A 1 88 ? 0.561 6.774 -2.613 1.00 94.94 88 GLY A N 1
ATOM 675 C CA . GLY A 1 88 ? 0.153 7.502 -3.819 1.00 94.94 88 GLY A CA 1
ATOM 676 C C . GLY A 1 88 ? 1.125 8.618 -4.219 1.00 94.94 88 GLY A C 1
ATOM 677 O O . GLY A 1 88 ? 1.407 8.798 -5.401 1.00 94.94 88 GLY A O 1
ATOM 678 N N . PHE A 1 89 ? 1.698 9.341 -3.252 1.00 95.50 89 PHE A N 1
ATOM 679 C CA . PHE A 1 89 ? 2.768 10.305 -3.528 1.00 95.50 89 PHE A CA 1
ATOM 680 C C . PHE A 1 89 ? 4.053 9.631 -4.021 1.00 95.50 89 PHE A C 1
ATOM 682 O O . PHE A 1 89 ? 4.675 10.141 -4.954 1.00 95.50 89 PHE A O 1
ATOM 689 N N . GLY A 1 90 ? 4.423 8.487 -3.439 1.00 94.31 90 GLY A N 1
ATOM 690 C CA . GLY A 1 90 ? 5.523 7.656 -3.931 1.00 94.31 90 GLY A CA 1
ATOM 691 C C . GLY A 1 90 ? 5.318 7.260 -5.394 1.00 94.31 90 GLY A C 1
ATOM 692 O O . GLY A 1 90 ? 6.201 7.495 -6.218 1.00 94.31 90 GLY A O 1
ATOM 693 N N . ASP A 1 91 ? 4.120 6.783 -5.742 1.00 94.31 91 ASP A N 1
ATOM 694 C CA . ASP A 1 91 ? 3.776 6.402 -7.117 1.00 94.31 91 ASP A CA 1
ATOM 695 C C . ASP A 1 91 ? 3.811 7.598 -8.079 1.00 94.31 91 ASP A C 1
ATOM 697 O O . ASP A 1 91 ? 4.381 7.497 -9.163 1.00 94.31 91 ASP A O 1
ATOM 701 N N . CYS A 1 92 ? 3.328 8.780 -7.678 1.00 94.56 92 CYS A N 1
ATOM 702 C CA . CYS A 1 92 ? 3.484 10.004 -8.475 1.00 94.56 92 CYS A CA 1
ATOM 703 C C . CYS A 1 92 ? 4.956 10.314 -8.803 1.00 94.56 92 CYS A C 1
ATOM 705 O O . CYS A 1 92 ? 5.283 10.623 -9.951 1.00 94.56 92 CYS A O 1
ATOM 707 N N . ILE A 1 93 ? 5.845 10.229 -7.808 1.00 94.31 93 ILE A N 1
ATOM 708 C CA . ILE A 1 93 ? 7.283 10.482 -7.987 1.00 94.31 93 ILE A CA 1
ATOM 709 C C . ILE A 1 93 ? 7.906 9.406 -8.885 1.00 94.31 93 ILE A C 1
ATOM 711 O O . ILE A 1 93 ? 8.663 9.724 -9.802 1.00 94.31 93 ILE A O 1
ATOM 715 N N . TRP A 1 94 ? 7.563 8.136 -8.664 1.00 93.44 94 TRP A N 1
ATOM 716 C CA . TRP A 1 94 ? 8.054 7.021 -9.470 1.00 93.44 94 TRP A CA 1
ATOM 717 C C . TRP A 1 94 ? 7.665 7.162 -10.943 1.00 93.44 94 TRP A C 1
ATOM 719 O O . TRP A 1 94 ? 8.492 7.010 -11.842 1.00 93.44 94 TRP A O 1
ATOM 729 N N . ARG A 1 95 ? 6.414 7.540 -11.206 1.00 91.38 95 ARG A N 1
ATOM 730 C CA . ARG A 1 95 ? 5.921 7.807 -12.561 1.00 91.38 95 ARG A CA 1
ATOM 731 C C . ARG A 1 95 ? 6.630 8.976 -13.219 1.00 91.38 95 ARG A C 1
ATOM 733 O O . ARG A 1 95 ? 6.890 8.915 -14.417 1.00 91.38 95 ARG A O 1
ATOM 740 N N . TYR A 1 96 ? 6.946 10.025 -12.460 1.00 93.06 96 TYR A N 1
ATOM 741 C CA . TYR A 1 96 ? 7.750 11.126 -12.977 1.00 93.06 96 TYR A CA 1
ATOM 742 C C . TYR A 1 96 ? 9.119 10.620 -13.450 1.00 93.06 96 TYR A C 1
ATOM 744 O O . TYR A 1 96 ? 9.493 10.893 -14.590 1.00 93.06 96 TYR A O 1
ATOM 752 N N . TYR A 1 97 ? 9.815 9.802 -12.650 1.00 93.00 97 TYR A N 1
ATOM 753 C CA . TYR A 1 97 ? 11.073 9.178 -13.078 1.00 93.00 97 TYR A CA 1
ATOM 754 C C . TYR A 1 97 ? 10.905 8.318 -14.334 1.00 93.00 97 TYR A C 1
ATOM 756 O O . TYR A 1 97 ? 11.662 8.476 -15.293 1.00 93.00 97 TYR A O 1
ATOM 764 N N . MET A 1 98 ? 9.863 7.488 -14.385 1.00 91.06 98 MET A N 1
ATOM 765 C CA . MET A 1 98 ? 9.575 6.669 -15.561 1.00 91.06 98 MET A CA 1
ATOM 766 C C . MET A 1 98 ? 9.321 7.531 -16.810 1.00 91.06 98 MET A C 1
ATOM 768 O O . MET A 1 98 ? 9.770 7.188 -17.902 1.00 91.06 98 MET A O 1
ATOM 772 N N . SER A 1 99 ? 8.653 8.680 -16.660 1.00 90.94 99 SER A N 1
ATOM 773 C CA . SER A 1 99 ? 8.360 9.591 -17.775 1.00 90.94 99 SER A CA 1
ATOM 774 C C . SER A 1 99 ? 9.611 10.237 -18.380 1.00 90.94 99 SER A C 1
ATOM 776 O O . SER A 1 99 ? 9.632 10.521 -19.575 1.00 90.94 99 SER A O 1
ATOM 778 N N . ILE A 1 100 ? 10.669 10.412 -17.580 1.00 95.00 100 ILE A N 1
ATOM 779 C CA . ILE A 1 100 ? 11.977 10.900 -18.039 1.00 95.00 100 ILE A CA 1
ATOM 780 C C . ILE A 1 100 ? 12.937 9.754 -18.407 1.00 95.00 100 ILE A C 1
ATOM 782 O O . ILE A 1 100 ? 14.126 9.988 -18.612 1.00 95.00 100 ILE A O 1
ATOM 786 N N . GLY A 1 101 ? 12.436 8.514 -18.484 1.00 92.06 101 GLY A N 1
ATOM 787 C CA . GLY A 1 101 ? 13.212 7.329 -18.855 1.00 92.06 101 GLY A CA 1
ATOM 788 C C . GLY A 1 101 ? 14.213 6.873 -17.793 1.00 92.06 101 GLY A C 1
ATOM 789 O O . GLY A 1 101 ? 15.186 6.199 -18.123 1.00 92.06 101 GLY A O 1
ATOM 790 N N . GLN A 1 102 ? 14.009 7.252 -16.529 1.00 90.44 102 GLN A N 1
ATOM 791 C CA . GLN A 1 102 ? 14.868 6.863 -15.416 1.00 90.44 102 GLN A CA 1
ATOM 792 C C . GLN A 1 102 ? 14.152 5.882 -14.484 1.00 90.44 102 GLN A C 1
ATOM 794 O O . GLN A 1 102 ? 12.953 5.980 -14.235 1.00 90.44 102 GLN A O 1
ATOM 799 N N . SER A 1 103 ? 14.911 4.947 -13.921 1.00 88.56 103 SER A N 1
ATOM 800 C CA . SER A 1 103 ? 14.428 4.013 -12.896 1.00 88.56 103 SER A CA 1
ATOM 801 C C . SER A 1 103 ? 15.436 3.952 -11.745 1.00 88.56 103 SER A C 1
ATOM 803 O O . SER A 1 103 ? 16.079 2.922 -11.544 1.00 88.56 103 SER A O 1
ATOM 805 N N . PRO A 1 104 ? 15.668 5.081 -11.046 1.00 87.44 104 PRO A N 1
ATOM 806 C CA . PRO A 1 104 ? 16.649 5.130 -9.974 1.00 87.44 104 PRO A CA 1
ATOM 807 C C . PRO A 1 104 ? 16.175 4.257 -8.811 1.00 87.44 104 PRO A C 1
ATOM 809 O O . PRO A 1 104 ? 15.026 4.352 -8.396 1.00 87.44 104 PRO A O 1
ATOM 812 N N . PHE A 1 105 ? 17.058 3.423 -8.272 1.00 83.56 105 PHE A N 1
ATOM 813 C CA . PHE A 1 105 ? 16.788 2.674 -7.052 1.00 83.56 105 PHE A CA 1
ATOM 814 C C . PHE A 1 105 ? 18.045 2.665 -6.180 1.00 83.56 105 PHE A C 1
ATOM 816 O O . PHE A 1 105 ? 19.086 2.180 -6.636 1.00 83.56 105 PHE A O 1
ATOM 823 N N . PRO A 1 106 ? 17.993 3.188 -4.942 1.00 88.75 106 PRO A N 1
ATOM 824 C CA . PRO A 1 106 ? 16.887 3.897 -4.278 1.00 88.75 106 PRO A CA 1
ATOM 825 C C . PRO A 1 106 ? 16.561 5.275 -4.888 1.00 88.75 106 PRO A C 1
ATOM 827 O O . PRO A 1 106 ? 17.368 5.863 -5.606 1.00 88.75 106 PRO A O 1
ATOM 830 N N . SER A 1 107 ? 15.393 5.820 -4.558 1.00 91.75 107 SER A N 1
ATOM 831 C CA . SER A 1 107 ? 14.822 7.065 -5.078 1.00 91.75 107 SER A CA 1
ATOM 832 C C . SER A 1 107 ? 13.990 7.816 -4.031 1.00 91.75 107 SER A C 1
ATOM 834 O O . SER A 1 107 ? 13.710 7.321 -2.941 1.00 91.75 107 SER A O 1
ATOM 836 N N . LEU A 1 108 ? 13.531 9.023 -4.379 1.00 91.69 108 LEU A N 1
ATOM 837 C CA . LEU A 1 108 ? 12.587 9.773 -3.543 1.00 91.69 108 LEU A CA 1
ATOM 838 C C . LEU A 1 108 ? 11.206 9.101 -3.433 1.00 91.69 108 LEU A C 1
ATOM 840 O O . LEU A 1 108 ? 10.498 9.346 -2.457 1.00 91.69 108 LEU A O 1
ATOM 844 N N . ALA A 1 109 ? 10.824 8.248 -4.392 1.00 91.94 109 ALA A N 1
ATOM 845 C CA . ALA A 1 109 ? 9.562 7.506 -4.335 1.00 91.94 109 ALA A CA 1
ATOM 846 C C . ALA A 1 109 ? 9.542 6.508 -3.167 1.00 91.94 109 ALA A C 1
ATOM 848 O O . ALA A 1 109 ? 8.501 6.294 -2.542 1.00 91.94 109 ALA A O 1
ATOM 849 N N . ASP A 1 110 ? 10.715 5.971 -2.817 1.00 92.44 110 ASP A N 1
ATOM 850 C CA . ASP A 1 110 ? 10.877 4.983 -1.755 1.00 92.44 110 ASP A CA 1
ATOM 851 C C . ASP A 1 110 ? 10.515 5.532 -0.370 1.00 92.44 110 ASP A C 1
ATOM 853 O O . ASP A 1 110 ? 10.139 4.763 0.505 1.00 92.44 110 ASP A O 1
ATOM 857 N N . ILE A 1 111 ? 10.524 6.855 -0.161 1.00 93.12 111 ILE A N 1
ATOM 858 C CA . ILE A 1 111 ? 10.035 7.462 1.090 1.00 93.12 111 ILE A CA 1
ATOM 859 C C . ILE A 1 111 ? 8.537 7.175 1.275 1.00 93.12 111 ILE A C 1
ATOM 861 O O . ILE A 1 111 ? 8.098 6.806 2.370 1.00 93.12 111 ILE A O 1
ATOM 865 N N . GLY A 1 112 ? 7.749 7.322 0.206 1.00 91.38 112 GLY A N 1
ATOM 866 C CA . GLY A 1 112 ? 6.313 7.047 0.220 1.00 91.38 112 GLY A CA 1
ATOM 867 C C . GLY A 1 112 ? 6.024 5.557 0.389 1.00 91.38 112 GLY A C 1
ATOM 868 O O . GLY A 1 112 ? 5.233 5.172 1.252 1.00 91.38 112 GLY A O 1
ATOM 869 N N . TYR A 1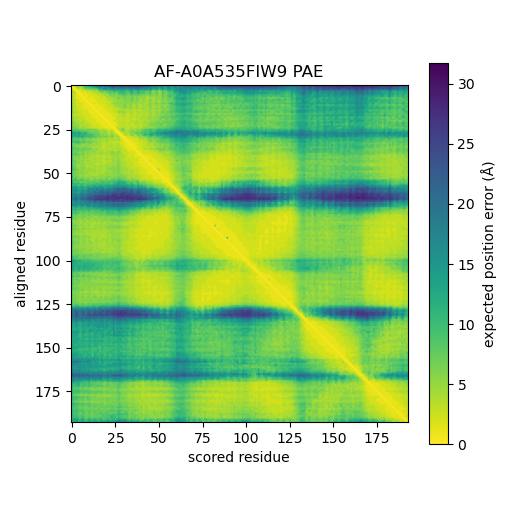 113 ? 6.729 4.719 -0.375 1.00 91.75 113 TYR A N 1
ATOM 870 C CA . TYR A 1 113 ? 6.587 3.262 -0.315 1.00 91.75 113 TYR A CA 1
ATOM 871 C C . TYR A 1 113 ? 7.030 2.670 1.020 1.00 91.75 113 TYR A C 1
ATOM 873 O O . TYR A 1 113 ? 6.372 1.771 1.528 1.00 91.75 113 TYR A O 1
ATOM 881 N N . PHE A 1 114 ? 8.083 3.207 1.632 1.00 92.88 114 PHE A N 1
ATOM 882 C CA . PHE A 1 114 ? 8.532 2.813 2.964 1.00 92.88 114 PHE A CA 1
ATOM 883 C C . PHE A 1 114 ? 7.546 3.228 4.063 1.00 92.88 114 PHE A C 1
ATOM 885 O O . PHE A 1 114 ? 7.287 2.477 5.001 1.00 92.88 114 PHE A O 1
ATOM 892 N N . SER A 1 115 ? 6.966 4.425 3.958 1.00 93.62 115 SER A N 1
ATOM 893 C CA . SER A 1 115 ? 6.045 4.936 4.981 1.00 93.62 115 SER A CA 1
ATOM 894 C C . SER A 1 115 ? 4.709 4.188 4.993 1.00 93.62 115 SER A C 1
ATOM 896 O O . SER A 1 115 ? 4.115 4.012 6.058 1.00 93.62 115 SER A O 1
ATOM 898 N N . PHE A 1 116 ? 4.241 3.735 3.826 1.00 93.25 116 PHE A N 1
ATOM 899 C CA . PHE A 1 116 ? 2.970 3.028 3.654 1.00 93.25 116 PHE A CA 1
ATOM 900 C C . PHE A 1 116 ? 2.772 1.849 4.623 1.00 93.25 116 PHE A C 1
ATOM 902 O O . PHE A 1 116 ? 1.846 1.919 5.439 1.00 93.25 116 PHE A O 1
ATOM 909 N N . PRO A 1 117 ? 3.610 0.795 4.610 1.00 90.88 117 PRO A N 1
ATOM 910 C CA . PRO A 1 117 ? 3.405 -0.360 5.471 1.00 90.88 117 PRO A CA 1
ATOM 911 C C . PRO A 1 117 ? 3.523 -0.013 6.953 1.00 90.88 117 PRO A C 1
ATOM 913 O O . PRO A 1 117 ? 2.719 -0.502 7.740 1.00 90.88 117 PRO A O 1
ATOM 916 N N . LEU A 1 118 ? 4.443 0.876 7.349 1.00 92.31 118 LEU A N 1
ATOM 917 C CA . LEU A 1 118 ? 4.582 1.295 8.751 1.00 92.31 118 LEU A CA 1
ATOM 918 C C . LEU A 1 118 ? 3.296 1.921 9.293 1.00 92.31 118 LEU A C 1
ATOM 920 O O . LEU A 1 118 ? 2.834 1.570 10.380 1.00 92.31 118 LEU A O 1
ATOM 924 N N . LEU A 1 119 ? 2.711 2.836 8.523 1.00 93.31 119 LEU A N 1
ATOM 925 C CA . LEU A 1 119 ? 1.495 3.544 8.903 1.00 93.31 119 LEU A CA 1
ATOM 926 C C . LEU A 1 119 ? 0.283 2.609 8.908 1.00 93.31 119 LEU A C 1
ATOM 928 O O . LEU A 1 119 ? -0.510 2.638 9.850 1.00 93.31 119 LEU A O 1
ATOM 932 N N . VAL A 1 120 ? 0.163 1.736 7.905 1.00 91.62 120 VAL A N 1
ATOM 933 C CA . VAL A 1 120 ? -0.937 0.768 7.832 1.00 91.62 120 VAL A CA 1
ATOM 934 C C . VAL A 1 120 ? -0.847 -0.257 8.964 1.00 91.62 120 VAL A C 1
ATOM 936 O O . VAL A 1 120 ? -1.857 -0.496 9.622 1.00 91.62 120 VAL A O 1
ATOM 939 N N . PHE A 1 121 ? 0.336 -0.799 9.275 1.00 89.12 121 PHE A N 1
ATOM 940 C CA . PHE A 1 121 ? 0.512 -1.696 10.424 1.00 89.12 121 PHE A CA 1
ATOM 941 C C . PHE A 1 121 ? 0.160 -1.022 11.742 1.00 89.12 121 PHE A C 1
ATOM 943 O O . PHE A 1 121 ? -0.579 -1.595 12.543 1.00 89.12 121 PHE A O 1
ATOM 950 N N . ALA A 1 122 ? 0.657 0.196 11.969 1.00 89.62 122 ALA A N 1
ATOM 951 C CA . ALA A 1 122 ? 0.332 0.951 13.171 1.00 89.62 122 ALA A CA 1
ATOM 952 C C . ALA A 1 122 ? -1.185 1.162 13.299 1.00 89.62 122 ALA A C 1
ATOM 954 O O . ALA A 1 122 ? -1.742 0.994 14.384 1.00 89.62 122 ALA A O 1
ATOM 955 N N . GLY A 1 123 ? -1.864 1.452 12.185 1.00 89.19 123 GLY A N 1
ATOM 956 C CA . GLY A 1 123 ? -3.315 1.573 12.157 1.00 89.19 123 GLY A CA 1
ATOM 957 C C . GLY A 1 123 ? -4.040 0.260 12.463 1.00 89.19 123 GLY A C 1
ATOM 958 O O . GLY A 1 123 ? -4.882 0.224 13.356 1.00 89.19 123 GLY A O 1
ATOM 959 N N . LEU A 1 124 ? -3.666 -0.842 11.807 1.00 86.62 124 LEU A N 1
ATOM 960 C CA . LEU A 1 124 ? -4.255 -2.167 12.046 1.00 86.62 124 LEU A CA 1
ATOM 961 C C . LEU A 1 124 ? -4.084 -2.629 13.502 1.00 86.62 124 LEU A C 1
ATOM 963 O O . LEU A 1 124 ? -5.000 -3.202 14.092 1.00 86.62 124 LEU A O 1
ATOM 967 N N . LEU A 1 125 ? -2.937 -2.346 14.123 1.00 83.50 125 LEU A N 1
ATOM 968 C CA . LEU A 1 125 ? -2.688 -2.690 15.524 1.00 83.50 125 LEU A CA 1
ATOM 969 C C . LEU A 1 125 ? -3.556 -1.883 16.497 1.00 83.50 125 LEU A C 1
ATOM 971 O O . LEU A 1 125 ? -3.974 -2.422 17.525 1.00 83.50 125 LEU A O 1
ATOM 975 N N . LEU A 1 126 ? -3.864 -0.626 16.174 1.00 85.81 126 LEU A N 1
ATOM 976 C CA . LEU A 1 126 ? -4.728 0.235 16.986 1.00 85.81 126 LEU A CA 1
ATOM 977 C C . LEU A 1 126 ? -6.219 -0.101 16.860 1.00 85.81 126 LEU A C 1
ATOM 979 O O . LEU A 1 126 ? -7.013 0.361 17.685 1.00 85.81 126 LEU A O 1
ATOM 983 N N . GLN A 1 127 ? -6.596 -0.924 15.879 1.00 81.06 127 GLN A N 1
ATOM 984 C CA . GLN A 1 127 ? -7.977 -1.336 15.676 1.00 81.06 127 GLN A CA 1
ATOM 985 C C . GLN A 1 127 ? -8.495 -2.122 16.899 1.00 81.06 127 GLN A C 1
ATOM 987 O O . GLN A 1 127 ? -7.794 -3.011 17.419 1.00 81.06 127 GLN A O 1
ATOM 992 N N . PRO A 1 128 ? -9.705 -1.805 17.405 1.00 69.56 128 PRO A N 1
ATOM 993 C CA . PRO A 1 128 ? -10.261 -2.479 18.571 1.00 69.56 128 PRO A CA 1
ATOM 994 C C . PRO A 1 128 ? -10.414 -3.991 18.316 1.00 69.56 128 PRO A C 1
ATOM 996 O O . PRO A 1 128 ? -10.853 -4.394 17.239 1.00 69.56 128 PRO A O 1
ATOM 999 N N . PRO A 1 129 ? -10.043 -4.855 19.280 1.00 66.00 129 PRO A N 1
ATOM 1000 C CA . PRO A 1 129 ? -10.152 -6.300 19.113 1.00 66.00 129 PRO A CA 1
ATOM 1001 C C . PRO A 1 129 ? -11.620 -6.728 18.981 1.00 66.00 129 PRO A C 1
ATOM 1003 O O . PRO A 1 129 ? -12.446 -6.402 19.829 1.00 66.00 129 PRO A O 1
ATOM 1006 N N . SER A 1 130 ? -11.925 -7.536 17.966 1.00 60.22 130 SER A N 1
ATOM 1007 C CA . SER A 1 130 ? -13.256 -8.117 17.731 1.00 60.22 130 SER A CA 1
ATOM 1008 C C . SER A 1 130 ? -13.594 -9.304 18.660 1.00 60.22 130 SER A C 1
ATOM 1010 O O . SER A 1 130 ? -14.673 -9.886 18.559 1.00 60.22 130 SER A O 1
ATOM 1012 N N . GLY A 1 131 ? -12.711 -9.672 19.602 1.00 59.53 131 GLY A N 1
ATOM 1013 C CA . GLY A 1 131 ? -12.929 -10.775 20.547 1.00 59.53 131 GLY A CA 1
ATOM 1014 C C . GLY A 1 131 ? -11.934 -10.830 21.715 1.00 59.53 131 GLY A C 1
ATOM 1015 O O . GLY A 1 131 ? -11.016 -10.019 21.812 1.00 59.53 131 GLY A O 1
ATOM 1016 N N . ALA A 1 132 ? -12.111 -11.810 22.615 1.00 61.4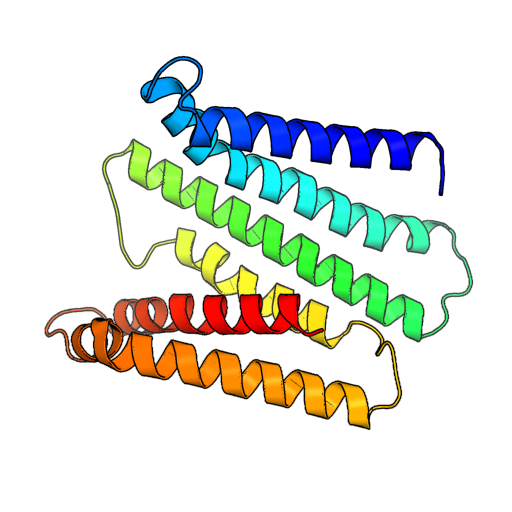7 132 ALA A N 1
ATOM 1017 C CA . ALA A 1 132 ? -11.228 -12.038 23.766 1.00 61.47 132 ALA A CA 1
ATOM 1018 C C . ALA A 1 132 ? -9.761 -12.188 23.318 1.00 61.47 132 ALA A C 1
ATOM 1020 O O . ALA A 1 132 ? -9.490 -12.929 22.373 1.00 61.47 132 ALA A O 1
ATOM 1021 N N . GLY A 1 133 ? -8.817 -11.528 24.002 1.00 66.25 133 GLY A N 1
ATOM 1022 C CA . GLY A 1 133 ? -7.419 -11.361 23.558 1.00 66.25 133 GLY A CA 1
ATOM 1023 C C . GLY A 1 133 ? -6.688 -12.638 23.114 1.00 66.25 133 GLY A C 1
ATOM 1024 O O . GLY A 1 133 ? -5.819 -12.575 22.248 1.00 66.25 133 GLY A O 1
ATOM 1025 N N . ARG A 1 134 ? -7.099 -13.814 23.608 1.00 68.44 134 ARG A N 1
ATOM 1026 C CA . ARG A 1 134 ? -6.596 -15.123 23.159 1.00 68.44 134 ARG A CA 1
ATOM 1027 C C . ARG A 1 134 ? -6.876 -15.415 21.678 1.00 68.44 134 ARG A C 1
ATOM 1029 O O . ARG A 1 134 ? -6.018 -15.982 21.016 1.00 68.44 134 ARG A O 1
ATOM 1036 N N . LYS A 1 135 ? -8.035 -15.012 21.143 1.00 73.94 135 LYS A N 1
ATOM 1037 C CA . LYS A 1 135 ? -8.356 -15.166 19.711 1.00 73.94 135 LYS A CA 1
ATOM 1038 C C . LYS A 1 135 ? -7.465 -14.278 18.841 1.00 73.94 135 LYS A C 1
ATOM 1040 O O . LYS A 1 135 ? -6.973 -14.737 17.821 1.00 73.94 135 LYS A O 1
ATOM 1045 N N . ARG A 1 136 ? -7.193 -13.047 19.287 1.00 72.62 136 ARG A N 1
ATOM 1046 C CA . ARG A 1 136 ? -6.303 -12.109 18.586 1.00 72.62 136 ARG A CA 1
ATOM 1047 C C . ARG A 1 136 ? -4.855 -12.599 18.551 1.00 72.62 136 ARG A C 1
ATOM 1049 O O . ARG A 1 136 ? -4.206 -12.460 17.528 1.00 72.62 136 ARG A O 1
ATOM 1056 N N . LEU A 1 137 ? -4.360 -13.199 19.636 1.00 76.38 137 LEU A N 1
ATOM 1057 C CA . LEU A 1 137 ? -3.018 -13.794 19.659 1.00 76.38 137 LEU A CA 1
ATOM 1058 C C . LEU A 1 137 ? -2.879 -14.961 18.678 1.00 76.38 137 LEU A C 1
ATOM 1060 O O . LEU A 1 137 ? -1.875 -15.033 17.983 1.00 76.38 137 LEU A O 1
ATOM 1064 N N . LEU A 1 138 ? -3.878 -15.846 18.605 1.00 81.31 138 LEU A N 1
ATOM 1065 C CA . LEU A 1 138 ? -3.867 -16.953 17.643 1.00 81.31 138 LEU A CA 1
ATOM 1066 C C . LEU A 1 138 ? -3.890 -16.438 16.200 1.00 81.31 138 LEU A C 1
ATOM 1068 O O . LEU A 1 138 ? -3.068 -16.862 15.405 1.00 81.31 138 LEU A O 1
ATOM 1072 N N . ILE A 1 139 ? -4.737 -15.449 15.910 1.00 77.25 139 ILE A N 1
ATOM 1073 C CA . ILE A 1 139 ? -4.779 -14.765 14.611 1.00 77.25 139 ILE A CA 1
ATOM 1074 C C . ILE A 1 139 ? -3.419 -14.154 14.248 1.00 77.25 139 ILE A C 1
ATOM 1076 O O . ILE A 1 139 ? -2.930 -14.357 13.145 1.00 77.25 139 ILE A O 1
ATOM 1080 N N . LEU A 1 140 ? -2.776 -13.441 15.179 1.00 76.69 140 LEU A N 1
ATOM 1081 C CA . LEU A 1 140 ? -1.454 -12.854 14.947 1.00 76.69 140 LEU A CA 1
ATOM 1082 C C . LEU A 1 140 ? -0.381 -13.922 14.712 1.00 76.69 140 LEU A C 1
ATOM 1084 O O . LEU A 1 140 ? 0.502 -13.720 13.882 1.00 76.69 140 LEU A O 1
ATOM 1088 N N . LEU A 1 141 ? -0.446 -15.045 15.432 1.00 81.81 141 LEU A N 1
ATOM 1089 C CA . LEU A 1 141 ? 0.466 -16.170 15.231 1.00 81.81 141 LEU A CA 1
ATOM 1090 C C . LEU A 1 141 ? 0.245 -16.828 13.868 1.00 81.81 141 LEU A C 1
ATOM 1092 O O . LEU A 1 141 ? 1.225 -17.067 13.171 1.00 81.81 141 LEU A O 1
ATOM 1096 N N . ASP A 1 142 ? -1.003 -17.044 13.452 1.00 84.00 142 ASP A N 1
ATOM 1097 C CA . ASP A 1 142 ? -1.328 -17.562 12.120 1.00 84.00 142 ASP A CA 1
ATOM 1098 C C . ASP A 1 142 ? -0.836 -16.602 11.030 1.00 84.00 142 ASP A C 1
ATOM 1100 O O . ASP A 1 142 ? -0.196 -17.032 10.063 1.00 84.00 142 ASP A O 1
ATOM 1104 N N . SER A 1 143 ? -1.017 -15.289 11.229 1.00 80.19 143 SER A N 1
ATOM 1105 C CA . SER A 1 143 ? -0.464 -14.289 10.321 1.00 80.19 143 SER A CA 1
ATOM 1106 C C . SER A 1 143 ? 1.061 -14.369 10.233 1.00 80.19 143 SER A C 1
ATOM 1108 O O . SER A 1 143 ? 1.623 -14.285 9.138 1.00 80.19 143 SER A O 1
ATOM 1110 N N . LEU A 1 144 ? 1.737 -14.535 11.373 1.00 82.31 144 LEU A N 1
ATOM 1111 C CA . LEU A 1 144 ? 3.194 -14.586 11.461 1.00 82.31 144 LEU A CA 1
ATOM 1112 C C . LEU A 1 144 ? 3.762 -15.869 10.843 1.00 82.31 144 LEU A C 1
ATOM 1114 O O . LEU A 1 144 ? 4.785 -15.817 10.163 1.00 82.31 144 LEU A O 1
ATOM 1118 N N . ILE A 1 145 ? 3.087 -17.006 11.032 1.00 86.56 145 ILE A N 1
ATOM 1119 C CA . ILE A 1 145 ? 3.452 -18.291 10.421 1.00 86.56 145 ILE A CA 1
ATOM 1120 C C . ILE A 1 145 ? 3.301 -18.208 8.901 1.00 86.56 145 ILE A C 1
ATOM 1122 O O . ILE A 1 145 ? 4.214 -18.602 8.172 1.00 86.56 145 ILE A O 1
ATOM 1126 N N . SER A 1 146 ? 2.183 -17.659 8.416 1.00 84.25 146 SER A N 1
ATOM 1127 C CA . SER A 1 146 ? 1.949 -17.442 6.984 1.00 84.25 146 SER A CA 1
ATOM 1128 C C . SER A 1 146 ? 3.018 -16.522 6.379 1.00 84.25 146 SER A C 1
ATOM 1130 O O . SER A 1 146 ? 3.688 -16.892 5.412 1.00 84.25 146 SER A O 1
ATOM 1132 N N . MET A 1 147 ? 3.274 -15.376 7.019 1.00 83.12 147 MET A N 1
ATOM 1133 C CA . MET A 1 147 ? 4.318 -14.424 6.627 1.00 83.12 147 MET A CA 1
ATOM 1134 C C . MET A 1 147 ? 5.701 -15.085 6.582 1.00 83.12 147 MET A C 1
ATOM 1136 O O . MET A 1 147 ? 6.401 -14.978 5.578 1.00 83.12 147 MET A O 1
ATOM 1140 N N . GLY A 1 148 ? 6.090 -15.803 7.641 1.00 84.19 148 GLY A N 1
ATOM 1141 C CA . GLY A 1 148 ? 7.381 -16.486 7.725 1.00 84.19 148 GLY A CA 1
ATOM 1142 C C . GLY A 1 148 ? 7.552 -17.567 6.658 1.00 84.19 148 GLY A C 1
ATOM 1143 O O . GLY A 1 148 ? 8.640 -17.716 6.107 1.00 84.19 148 GLY A O 1
ATOM 1144 N N . SER A 1 149 ? 6.473 -18.271 6.309 1.00 86.62 149 SER A N 1
ATOM 1145 C CA . SER A 1 149 ? 6.484 -19.300 5.264 1.00 86.62 149 SER A CA 1
ATOM 1146 C C . SER A 1 149 ? 6.713 -18.697 3.877 1.00 86.62 149 SER A C 1
ATOM 1148 O O . SER A 1 149 ? 7.586 -1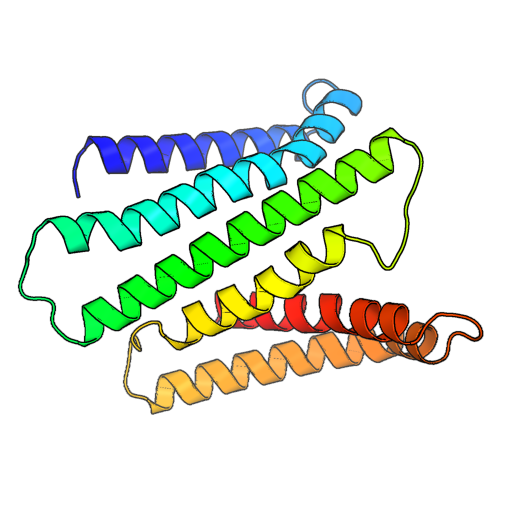9.159 3.142 1.00 86.62 149 SER A O 1
ATOM 1150 N N . ILE A 1 150 ? 5.983 -17.630 3.528 1.00 82.00 150 ILE A N 1
ATOM 1151 C CA . ILE A 1 150 ? 6.160 -16.938 2.242 1.00 82.00 150 ILE A CA 1
ATOM 1152 C C . ILE A 1 150 ? 7.547 -16.293 2.178 1.00 82.00 150 ILE A C 1
ATOM 1154 O O . ILE A 1 150 ? 8.230 -16.402 1.160 1.00 82.00 150 ILE A O 1
ATOM 1158 N N . LEU A 1 151 ? 7.999 -15.681 3.275 1.00 83.75 151 LEU A N 1
ATOM 1159 C CA . LEU A 1 151 ? 9.323 -15.078 3.357 1.00 83.75 151 LEU A CA 1
ATOM 1160 C C . LEU A 1 151 ? 10.440 -16.113 3.187 1.00 83.75 151 LEU A C 1
ATOM 1162 O O . LEU A 1 151 ? 11.405 -15.839 2.483 1.00 83.75 151 LEU A O 1
ATOM 1166 N N . ALA A 1 152 ? 10.318 -17.305 3.775 1.00 85.25 152 ALA A N 1
ATOM 1167 C CA . ALA A 1 152 ? 11.305 -18.371 3.608 1.00 85.25 152 ALA A CA 1
ATOM 1168 C C . ALA A 1 152 ? 11.426 -18.814 2.140 1.00 85.25 152 ALA A C 1
ATOM 1170 O O . ALA A 1 152 ? 12.536 -18.977 1.627 1.00 85.25 152 ALA A O 1
ATOM 1171 N N . ILE A 1 153 ? 10.292 -18.943 1.444 1.00 84.56 153 ILE A N 1
ATOM 1172 C CA . ILE A 1 153 ? 10.259 -19.254 0.009 1.00 84.56 153 ILE A CA 1
ATOM 1173 C C . ILE A 1 153 ? 10.896 -18.111 -0.796 1.00 84.56 153 ILE A C 1
ATOM 1175 O O . ILE A 1 153 ? 11.777 -18.352 -1.622 1.00 84.56 153 ILE A O 1
ATOM 1179 N N . ALA A 1 154 ? 10.508 -16.861 -0.525 1.00 80.62 154 ALA A N 1
ATOM 1180 C CA . ALA A 1 154 ? 11.068 -15.679 -1.181 1.00 80.62 154 ALA A CA 1
ATOM 1181 C C . ALA A 1 154 ? 12.580 -15.536 -0.934 1.00 80.62 154 ALA A C 1
ATOM 1183 O O . ALA A 1 154 ? 13.321 -15.122 -1.828 1.00 80.62 154 ALA A O 1
ATOM 1184 N N . TRP A 1 155 ? 13.053 -15.923 0.254 1.00 83.12 155 TRP A N 1
ATOM 1185 C CA . TRP A 1 155 ? 14.467 -15.911 0.609 1.00 83.12 155 TRP A CA 1
ATOM 1186 C C . TRP A 1 155 ? 15.286 -16.864 -0.241 1.00 83.12 155 TRP A C 1
ATOM 1188 O O . TRP A 1 155 ? 16.321 -16.474 -0.780 1.00 83.12 155 TRP A O 1
ATOM 1198 N N . TYR A 1 156 ? 14.791 -18.090 -0.390 1.00 84.25 156 TYR A N 1
ATOM 1199 C CA . TYR A 1 156 ? 15.444 -19.102 -1.203 1.00 84.25 156 TYR A CA 1
ATOM 1200 C C . TYR A 1 156 ? 15.453 -18.737 -2.695 1.00 84.25 156 TYR A C 1
ATOM 1202 O O . TYR A 1 156 ? 16.450 -18.973 -3.371 1.00 84.25 156 TYR A O 1
ATOM 1210 N N . LEU A 1 157 ? 14.365 -18.149 -3.207 1.00 81.75 157 LEU A N 1
ATOM 1211 C CA . LEU A 1 157 ? 14.202 -17.898 -4.642 1.00 81.75 157 LEU A CA 1
ATOM 1212 C C . LEU A 1 157 ? 14.808 -16.575 -5.137 1.00 81.75 157 LEU A C 1
ATOM 1214 O O . LEU A 1 157 ? 15.269 -16.526 -6.273 1.00 81.75 157 LEU A O 1
ATOM 1218 N N . LEU A 1 158 ? 14.773 -15.503 -4.336 1.00 77.81 158 LEU A N 1
ATOM 1219 C CA . LEU A 1 158 ? 15.177 -14.159 -4.779 1.00 77.81 158 LEU A CA 1
ATOM 1220 C C . LEU A 1 158 ? 16.053 -13.412 -3.767 1.00 77.81 158 LEU A C 1
ATOM 1222 O O . LEU A 1 158 ? 17.095 -12.859 -4.131 1.00 77.81 158 LEU A O 1
ATOM 1226 N N . LEU A 1 159 ? 15.625 -13.342 -2.503 1.00 75.19 159 LEU A N 1
ATOM 1227 C CA . LEU A 1 159 ? 16.192 -12.368 -1.561 1.00 75.19 159 LEU A CA 1
ATOM 1228 C C . LEU A 1 159 ? 17.617 -12.723 -1.132 1.00 75.19 159 LEU A C 1
ATOM 1230 O O . LEU A 1 159 ? 18.432 -11.824 -0.939 1.00 75.19 159 LEU A O 1
ATOM 1234 N N . GLY A 1 160 ? 17.945 -14.016 -1.033 1.00 76.75 160 GLY A N 1
ATOM 1235 C CA . GLY A 1 160 ? 19.297 -14.465 -0.707 1.00 76.75 160 GLY A CA 1
ATOM 1236 C C . GLY A 1 160 ? 20.327 -14.009 -1.744 1.00 76.75 160 GLY A C 1
ATOM 1237 O O . GLY A 1 160 ? 21.384 -13.495 -1.376 1.00 76.75 160 GLY A O 1
ATOM 1238 N N . SER A 1 161 ? 20.001 -14.119 -3.036 1.00 77.81 161 SER A N 1
ATOM 1239 C CA . SER A 1 161 ? 20.868 -13.633 -4.118 1.00 77.81 161 SER A CA 1
ATOM 1240 C C . SER A 1 161 ? 20.978 -12.108 -4.154 1.00 77.81 161 SER A C 1
ATOM 1242 O O . SER A 1 161 ? 22.075 -11.594 -4.355 1.00 77.81 161 SER A O 1
ATOM 1244 N N . LEU A 1 162 ? 19.881 -11.384 -3.901 1.00 77.31 162 LEU A N 1
ATOM 1245 C CA . LEU A 1 162 ? 19.871 -9.915 -3.829 1.00 77.31 162 LEU A CA 1
ATOM 1246 C C . LEU A 1 162 ? 20.720 -9.397 -2.658 1.00 77.31 162 LEU A C 1
ATOM 1248 O O . LEU A 1 162 ? 21.532 -8.490 -2.818 1.00 77.31 162 LEU A O 1
ATOM 1252 N N . ALA A 1 163 ? 20.608 -10.018 -1.482 1.00 74.69 163 ALA A N 1
ATOM 1253 C CA . ALA A 1 163 ? 21.386 -9.627 -0.308 1.00 74.69 163 ALA A CA 1
ATOM 1254 C C . ALA A 1 163 ? 22.903 -9.777 -0.539 1.00 74.69 163 ALA A C 1
ATOM 1256 O O . ALA A 1 163 ? 23.699 -8.928 -0.117 1.00 74.69 163 ALA A O 1
ATOM 1257 N N . GLN A 1 164 ? 23.303 -10.831 -1.253 1.00 79.62 164 GLN A N 1
ATOM 1258 C CA . GLN A 1 164 ? 24.704 -11.141 -1.550 1.00 79.62 164 GLN A CA 1
ATOM 1259 C C . GLN A 1 164 ? 25.223 -10.487 -2.840 1.00 79.62 164 GLN A C 1
ATOM 1261 O O . GLN A 1 164 ? 26.401 -10.644 -3.160 1.00 79.62 164 GLN A O 1
ATOM 1266 N N . ALA A 1 165 ? 24.392 -9.726 -3.562 1.00 76.38 165 ALA A N 1
ATOM 1267 C CA . ALA A 1 165 ? 24.781 -9.078 -4.811 1.00 76.38 165 ALA A CA 1
ATOM 1268 C C . ALA A 1 165 ? 25.978 -8.123 -4.588 1.00 76.38 165 ALA A C 1
ATOM 1270 O O . ALA A 1 165 ? 25.882 -7.188 -3.778 1.00 76.38 165 ALA A O 1
ATOM 1271 N N . PRO A 1 166 ? 27.131 -8.337 -5.248 1.00 68.62 166 PRO A N 1
ATOM 1272 C CA . PRO A 1 166 ? 28.278 -7.443 -5.125 1.00 68.62 166 PRO A CA 1
ATOM 1273 C C . PRO A 1 166 ? 28.003 -6.109 -5.833 1.00 68.62 166 PRO A C 1
ATOM 1275 O O . PRO A 1 166 ? 27.496 -6.098 -6.949 1.00 68.62 166 PRO A O 1
ATOM 1278 N N . GLY A 1 167 ? 28.380 -4.984 -5.218 1.00 71.94 167 GLY A N 1
ATOM 1279 C CA . GLY A 1 167 ? 28.353 -3.661 -5.864 1.00 71.94 167 GLY A CA 1
ATOM 1280 C C . GLY A 1 167 ? 27.074 -2.831 -5.686 1.00 71.94 167 GLY A C 1
ATOM 1281 O O . GLY A 1 167 ? 27.072 -1.664 -6.067 1.00 71.94 167 GLY A O 1
ATOM 1282 N N . GLU A 1 168 ? 26.018 -3.366 -5.067 1.00 73.75 168 GLU A N 1
ATOM 1283 C CA . GLU A 1 168 ? 24.833 -2.572 -4.710 1.00 73.75 168 GLU A CA 1
ATOM 1284 C C . GLU A 1 168 ? 25.012 -1.799 -3.396 1.00 73.75 168 GLU A C 1
ATOM 1286 O O . GLU A 1 168 ? 25.587 -2.303 -2.426 1.00 73.75 168 GLU A O 1
ATOM 1291 N N . ALA A 1 169 ? 24.461 -0.582 -3.341 1.00 81.25 169 ALA A N 1
ATOM 1292 C CA . ALA A 1 169 ? 24.435 0.227 -2.127 1.00 81.25 169 ALA A CA 1
ATOM 1293 C C . ALA A 1 169 ? 23.631 -0.467 -1.010 1.00 81.25 169 ALA A C 1
ATOM 1295 O O . ALA A 1 169 ? 22.553 -1.008 -1.250 1.00 81.25 169 ALA A O 1
ATOM 1296 N N . ASN A 1 170 ? 24.103 -0.378 0.239 1.00 84.38 170 ASN A N 1
ATOM 1297 C CA . ASN A 1 170 ? 23.454 -1.016 1.397 1.00 84.38 170 ASN A CA 1
ATOM 1298 C C . ASN A 1 170 ? 21.969 -0.639 1.555 1.00 84.38 170 ASN A C 1
ATOM 1300 O O . ASN A 1 170 ? 21.164 -1.469 1.973 1.00 84.38 170 ASN A O 1
ATOM 1304 N N . LEU A 1 171 ? 21.598 0.595 1.197 1.00 83.56 171 LEU A N 1
ATOM 1305 C CA . LEU A 1 171 ? 20.209 1.056 1.233 1.00 83.56 171 LEU A CA 1
ATOM 1306 C C . LEU A 1 171 ? 19.330 0.347 0.189 1.00 83.56 171 LEU A C 1
ATOM 1308 O O . LEU A 1 171 ? 18.190 0.014 0.494 1.00 83.56 171 LEU A O 1
ATOM 1312 N N . ALA A 1 172 ? 19.862 0.078 -1.007 1.00 84.44 172 ALA A N 1
ATOM 1313 C CA . ALA A 1 172 ? 19.155 -0.650 -2.063 1.00 84.44 172 ALA A CA 1
ATOM 1314 C C . ALA A 1 172 ? 18.833 -2.076 -1.610 1.00 84.44 172 ALA A C 1
ATOM 1316 O O . ALA A 1 172 ? 17.689 -2.513 -1.688 1.00 84.44 172 ALA A O 1
ATOM 1317 N N . LYS A 1 173 ? 19.824 -2.753 -1.019 1.00 83.69 173 LYS A N 1
ATOM 1318 C CA . LYS A 1 173 ? 19.651 -4.088 -0.438 1.00 83.69 173 LYS A CA 1
ATOM 1319 C C . LYS A 1 173 ? 18.608 -4.092 0.671 1.00 83.69 173 LYS A C 1
ATOM 1321 O O . LYS A 1 173 ? 17.737 -4.955 0.691 1.00 83.69 173 LYS A O 1
ATOM 1326 N N . PHE A 1 174 ? 18.674 -3.120 1.583 1.00 87.12 174 PHE A N 1
ATOM 1327 C CA . PHE A 1 174 ? 17.696 -2.998 2.661 1.00 87.12 174 PHE A CA 1
ATOM 1328 C C . PHE A 1 174 ? 16.276 -2.819 2.116 1.00 87.12 174 PHE A C 1
ATOM 1330 O O . PHE A 1 174 ? 15.392 -3.573 2.503 1.00 87.12 174 PHE A O 1
ATOM 1337 N N . LEU A 1 175 ? 16.064 -1.875 1.194 1.00 86.56 175 LEU A N 1
ATOM 1338 C CA . LEU A 1 175 ? 14.747 -1.622 0.603 1.00 86.56 175 LEU A CA 1
ATOM 1339 C C . LEU A 1 175 ? 14.245 -2.810 -0.232 1.00 86.56 175 LEU A C 1
ATOM 1341 O O . LEU A 1 175 ? 13.070 -3.161 -0.154 1.00 86.56 175 LEU A O 1
ATOM 1345 N N . GLY A 1 176 ? 15.139 -3.482 -0.961 1.00 84.44 176 GLY A N 1
ATOM 1346 C CA . GLY A 1 176 ? 14.822 -4.678 -1.742 1.00 84.44 176 GLY A CA 1
ATOM 1347 C C . GLY A 1 176 ? 14.379 -5.865 -0.883 1.00 84.44 176 GLY A C 1
ATOM 1348 O O . GLY A 1 176 ? 13.546 -6.656 -1.317 1.00 84.44 176 GLY A O 1
ATOM 1349 N N . LEU A 1 177 ? 14.885 -5.971 0.351 1.00 84.06 177 LEU A N 1
ATOM 1350 C CA . LEU A 1 177 ? 14.384 -6.920 1.350 1.00 84.06 177 LEU A CA 1
ATOM 1351 C C . LEU A 1 177 ? 13.103 -6.421 2.023 1.00 84.06 177 LEU A C 1
ATOM 1353 O O . LEU A 1 177 ? 12.193 -7.204 2.284 1.00 84.06 177 LEU A O 1
ATOM 1357 N N . TYR A 1 178 ? 13.045 -5.125 2.315 1.00 88.00 178 TYR A N 1
ATOM 1358 C CA . TYR A 1 178 ? 11.961 -4.498 3.053 1.00 88.00 178 TYR A CA 1
ATOM 1359 C C . TYR A 1 178 ? 10.616 -4.683 2.350 1.00 88.00 178 TYR A C 1
ATOM 1361 O O . TYR A 1 178 ? 9.696 -5.185 2.989 1.00 88.00 178 TYR A O 1
ATOM 1369 N N . TYR A 1 179 ? 10.508 -4.367 1.050 1.00 87.00 179 TYR A N 1
ATOM 1370 C CA . TYR A 1 179 ? 9.211 -4.400 0.358 1.00 87.00 179 TYR A CA 1
ATOM 1371 C C . TYR A 1 179 ? 8.548 -5.782 0.368 1.00 87.00 179 TYR A C 1
ATOM 1373 O O . TYR A 1 179 ? 7.426 -5.886 0.864 1.00 87.00 179 TYR A O 1
ATOM 1381 N N . PRO A 1 180 ? 9.216 -6.877 -0.045 1.00 84.50 180 PRO A N 1
ATOM 1382 C CA . PRO A 1 180 ? 8.586 -8.197 -0.027 1.00 84.50 180 PRO A CA 1
ATOM 1383 C C . PRO A 1 180 ? 8.237 -8.674 1.391 1.00 84.50 180 PRO A C 1
ATOM 1385 O O . PRO A 1 180 ? 7.213 -9.330 1.597 1.00 84.50 180 PRO A O 1
ATOM 1388 N N . ILE A 1 181 ? 9.060 -8.327 2.389 1.00 85.00 181 ILE A N 1
ATOM 1389 C CA . ILE A 1 181 ? 8.780 -8.653 3.794 1.00 85.00 181 ILE A CA 1
ATOM 1390 C C . ILE A 1 181 ? 7.516 -7.927 4.256 1.00 85.00 181 ILE A C 1
ATOM 1392 O O . ILE A 1 181 ? 6.614 -8.549 4.815 1.00 85.00 181 ILE A O 1
ATOM 1396 N N . THR A 1 182 ? 7.427 -6.618 4.022 1.00 86.88 182 THR A N 1
ATOM 1397 C CA . THR A 1 182 ? 6.277 -5.834 4.472 1.00 86.88 182 THR A CA 1
ATOM 1398 C C . THR A 1 182 ? 5.003 -6.164 3.714 1.00 86.88 182 THR A C 1
ATOM 1400 O O . THR A 1 182 ? 3.941 -6.174 4.329 1.00 86.88 182 THR A O 1
ATOM 1403 N N . ASP A 1 183 ? 5.088 -6.493 2.426 1.00 86.06 183 ASP A N 1
ATOM 1404 C CA . ASP A 1 183 ? 3.924 -6.841 1.607 1.00 86.06 183 ASP A CA 1
ATOM 1405 C C . ASP A 1 183 ? 3.298 -8.159 2.068 1.00 86.06 183 ASP A C 1
ATOM 1407 O O . ASP A 1 183 ? 2.085 -8.251 2.261 1.00 86.06 183 ASP A O 1
ATOM 1411 N N . THR A 1 184 ? 4.130 -9.175 2.316 1.00 82.38 184 THR A N 1
ATOM 1412 C CA . THR A 1 184 ? 3.669 -10.474 2.830 1.00 82.38 184 THR A CA 1
ATOM 1413 C C . THR A 1 184 ? 3.100 -10.354 4.239 1.00 82.38 184 THR A C 1
ATOM 1415 O O . THR A 1 184 ? 2.055 -10.934 4.540 1.00 82.38 184 THR A O 1
ATOM 1418 N N . ALA A 1 185 ? 3.738 -9.547 5.086 1.00 82.19 185 ALA A N 1
ATOM 1419 C CA . ALA A 1 185 ? 3.255 -9.242 6.422 1.00 82.19 185 ALA A CA 1
ATOM 1420 C C . ALA A 1 185 ? 1.899 -8.510 6.388 1.00 82.19 185 ALA A C 1
ATOM 1422 O O . ALA A 1 185 ? 0.981 -8.883 7.119 1.00 82.19 185 ALA A O 1
ATOM 1423 N N . LEU A 1 186 ? 1.740 -7.506 5.516 1.00 84.00 186 LEU A N 1
ATOM 1424 C CA . LEU A 1 186 ? 0.511 -6.719 5.391 1.00 84.00 186 LEU A CA 1
ATOM 1425 C C . LEU A 1 186 ? -0.635 -7.577 4.874 1.00 84.00 186 LEU A C 1
ATOM 1427 O O . LEU A 1 186 ? -1.721 -7.544 5.445 1.00 84.00 186 LEU A O 1
ATOM 1431 N N . LEU A 1 187 ? -0.390 -8.357 3.819 1.00 82.12 187 LEU A N 1
ATOM 1432 C CA . LEU A 1 187 ? -1.385 -9.250 3.232 1.00 82.12 187 LEU A CA 1
ATOM 1433 C C . LEU A 1 187 ? -1.889 -10.243 4.280 1.00 82.12 187 LEU A C 1
ATOM 1435 O O . LEU A 1 187 ? -3.094 -10.424 4.440 1.00 82.12 187 LEU A O 1
ATOM 1439 N N . SER A 1 188 ? -0.967 -10.816 5.050 1.00 78.75 188 SER A N 1
ATOM 1440 C CA . SER A 1 188 ? -1.293 -11.722 6.143 1.00 78.75 188 SER A CA 1
ATOM 1441 C C . SER A 1 188 ? -2.113 -11.036 7.244 1.00 78.75 188 SER A C 1
ATOM 1443 O O . SER A 1 188 ? -3.141 -11.555 7.675 1.00 78.75 188 SER A O 1
ATOM 1445 N N . CYS A 1 189 ? -1.724 -9.832 7.667 1.00 77.94 189 CYS A N 1
ATOM 1446 C CA . CYS A 1 189 ? -2.494 -9.062 8.642 1.00 77.94 189 CYS A CA 1
ATOM 1447 C C . CYS A 1 189 ? -3.907 -8.746 8.142 1.00 77.94 189 CYS A C 1
ATOM 1449 O O . CYS A 1 189 ? -4.857 -8.970 8.877 1.00 77.94 189 CYS A O 1
ATOM 1451 N N . VAL A 1 190 ? -4.061 -8.277 6.903 1.00 79.06 190 VAL A N 1
ATOM 1452 C CA . VAL A 1 190 ? -5.370 -7.937 6.318 1.00 79.06 190 VAL A CA 1
ATOM 1453 C C . VAL A 1 190 ? -6.268 -9.164 6.154 1.00 79.06 190 VAL A C 1
ATOM 1455 O O . VAL A 1 190 ? -7.485 -9.046 6.253 1.00 79.06 190 VAL A O 1
ATOM 1458 N N . MET A 1 191 ? -5.698 -10.340 5.886 1.00 74.94 191 MET A N 1
ATOM 1459 C CA . MET A 1 191 ? -6.481 -11.566 5.735 1.00 74.94 191 MET A CA 1
ATOM 1460 C C . MET A 1 191 ? -7.016 -12.118 7.056 1.00 74.94 191 MET A C 1
ATOM 1462 O O . MET A 1 191 ? -8.095 -12.712 7.063 1.00 74.94 191 MET A O 1
ATOM 1466 N N . PHE A 1 192 ? -6.251 -11.994 8.140 1.00 70.25 192 PHE A N 1
ATOM 1467 C CA . PHE A 1 192 ? -6.558 -12.691 9.389 1.00 70.25 192 PHE A CA 1
ATOM 1468 C C . PHE A 1 192 ? -7.086 -11.776 10.510 1.00 70.25 192 PHE A C 1
ATOM 1470 O O . PHE A 1 192 ? -7.783 -12.287 11.389 1.00 70.25 192 PHE A O 1
ATOM 1477 N N . LEU A 1 193 ? -6.780 -10.467 10.507 1.00 67.81 193 LEU A N 1
ATOM 1478 C CA . LEU A 1 193 ? -7.291 -9.480 11.482 1.00 67.81 193 LEU A CA 1
ATOM 1479 C C . LEU A 1 193 ? -8.642 -8.893 11.061 1.00 67.81 193 LEU A C 1
ATOM 1481 O O . LEU A 1 193 ? -9.490 -8.738 11.973 1.00 67.81 193 LEU A O 1
#

pLDDT: mean 83.0, std 9.26, range [51.84, 95.62]

Mean predicted aligned error: 8.01 Å

Secondary structure (DSSP, 8-state):
--HHHHHHHHHHHHHHHHHHHHHHHTTT-HHHHHHHHHHHHHHHHHHHHHHHHHHHHHHHHTT----HHHHHHHHHHHHHHHHHHHHHHHHHHHHHHHHTT---SS-THHHHHHHHHHHHHHHHHHSPPSS-HHHHHHHHHHHHHHHHHHHHHHIIIIIHHHHT-TT--HHHHHHHHHHHHHHHHHHHHHHH-